Protein AF-A0A7K9U964-F1 (afdb_monomer)

Foldseek 3Di:
DLLVCLVCLLVVLLVVLLVVLQVAPQLVVLLCVLVVVVPPVVPDPPLVVVLVVLLCLCVLLPVQLQLVVLVCVPDDLQDPVVVVVVCSSVVSVVVVSSSSSSLSSLLSNVCVVVVHHSVVLDDDDPCSLPPSRLVSLVPDPVSVVSVCSSVVSVVSNVVSVVVSNLSSVLVVVCVVVVDPVCVVPSVVSSVVSVVVVVVVCVCLPDPCNVVVVQLCVLQQCQQQSLLSQLVVLCCVPPVVHLVVVQVSVCVRHVHGDDPVVSCCSNPVVNVSSVSSNVVCVVPDDQDADDPRGDDPVSVVVSNVSSVVNVVCVVVVVVVCVVPDPDPDPVD

Secondary structure (DSSP, 8-state):
-HHHHHHHHHHHHHHHHHHHHHTSTTHHHHHHHHTTTTSGGGGS-HHHHHHHHHHHHHHHHTTTSSHHHHHHHTS-TT--HHHHHHHHHHHHHHHHHHHHHHHHHHHHHHHHHHT--GGGT---THHIIIIIHHHHHHTSTTHHHHHHHHHHHHHHHHHHHHHHHHHHHHHHHHHHH--HHHHHTHHHHHHHHHHHHHHHHGGGGSTTHHHHHHHHHHHTTHHHHHHHHHHHHHIIIIITTHHHHHHHHHHHHSSPPPHHHHHIIIIIHHHHHHHHHHHHHHT----EETTEEPPHHHHHHHHHHHHHHHTHHHHHHHHHHTTS--SSTT-

Structure (mmCIF, N/CA/C/O backbone):
data_AF-A0A7K9U964-F1
#
_entry.id   AF-A0A7K9U964-F1
#
loop_
_atom_site.group_PDB
_atom_site.id
_atom_site.type_symbol
_atom_site.label_atom_id
_atom_site.label_alt_id
_atom_site.label_comp_id
_atom_site.label_asym_id
_atom_site.label_entity_id
_atom_site.label_seq_id
_atom_site.pdbx_PDB_ins_code
_atom_site.Cartn_x
_atom_site.Cartn_y
_atom_site.Cartn_z
_atom_site.occupancy
_atom_site.B_iso_or_equiv
_atom_site.auth_seq_id
_atom_site.auth_comp_id
_atom_site.auth_asym_id
_atom_site.auth_atom_id
_atom_site.pdbx_PDB_model_num
ATOM 1 N N . GLN A 1 1 ? 4.326 -19.725 6.869 1.00 57.16 1 GLN A N 1
ATOM 2 C CA . GLN A 1 1 ? 5.067 -20.395 5.773 1.00 57.16 1 GLN A CA 1
ATOM 3 C C . GLN A 1 1 ? 4.862 -19.677 4.442 1.00 57.16 1 GLN A C 1
ATOM 5 O O . GLN A 1 1 ? 5.854 -19.258 3.868 1.00 57.16 1 GLN A O 1
ATOM 10 N N . VAL A 1 2 ? 3.620 -19.431 4.005 1.00 83.31 2 VAL A N 1
ATOM 11 C CA . VAL A 1 2 ? 3.326 -18.702 2.749 1.00 83.31 2 VAL A CA 1
ATOM 12 C C . VAL A 1 2 ? 3.974 -17.309 2.697 1.00 83.31 2 VAL A C 1
ATOM 14 O O . VAL A 1 2 ? 4.667 -17.005 1.732 1.00 83.31 2 VAL A O 1
ATOM 17 N N . VAL A 1 3 ? 3.848 -16.516 3.771 1.00 84.25 3 VAL A N 1
ATOM 18 C CA . VAL A 1 3 ? 4.397 -15.145 3.834 1.00 84.25 3 VAL A CA 1
ATOM 19 C C . VAL A 1 3 ? 5.920 -15.103 3.681 1.00 84.25 3 VAL A C 1
ATOM 21 O O . VAL A 1 3 ? 6.440 -14.178 3.072 1.00 84.25 3 VAL A O 1
ATOM 24 N N . TYR A 1 4 ? 6.649 -16.117 4.164 1.00 87.44 4 TYR A N 1
ATOM 25 C CA . TYR A 1 4 ? 8.103 -16.161 3.978 1.00 87.44 4 TYR A CA 1
ATOM 26 C C . TYR A 1 4 ? 8.461 -16.219 2.498 1.00 87.44 4 TYR A C 1
ATOM 28 O O . TYR A 1 4 ? 9.345 -15.491 2.066 1.00 87.44 4 TYR A O 1
ATOM 36 N N . PHE A 1 5 ? 7.752 -17.025 1.708 1.00 89.69 5 PHE A N 1
ATOM 37 C CA . PHE A 1 5 ? 7.992 -17.097 0.272 1.00 89.69 5 PHE A CA 1
ATOM 38 C C . PHE A 1 5 ? 7.529 -15.822 -0.438 1.00 89.69 5 PHE A C 1
ATOM 40 O O . PHE A 1 5 ? 8.314 -15.205 -1.151 1.00 89.69 5 PHE A O 1
ATOM 47 N N . THR A 1 6 ? 6.290 -15.383 -0.199 1.00 88.81 6 THR A N 1
ATOM 48 C CA . THR A 1 6 ? 5.714 -14.224 -0.903 1.00 88.81 6 THR A CA 1
ATOM 49 C C . THR A 1 6 ? 6.424 -12.915 -0.569 1.00 88.81 6 THR A C 1
ATOM 51 O O . THR A 1 6 ? 6.473 -12.037 -1.420 1.00 88.81 6 THR A O 1
ATOM 54 N N . ALA A 1 7 ? 7.000 -12.781 0.630 1.00 88.56 7 ALA A N 1
ATOM 55 C CA . ALA A 1 7 ? 7.767 -11.601 1.018 1.00 88.56 7 ALA A CA 1
ATOM 56 C C . ALA A 1 7 ? 9.234 -11.661 0.567 1.00 88.56 7 ALA A C 1
ATOM 58 O O . ALA A 1 7 ? 9.782 -10.633 0.190 1.00 88.56 7 ALA A O 1
ATOM 59 N N . THR A 1 8 ? 9.893 -12.829 0.589 1.00 92.38 8 THR A N 1
ATOM 60 C CA . THR A 1 8 ? 11.341 -12.910 0.286 1.00 92.38 8 THR A CA 1
ATOM 61 C C . THR A 1 8 ? 11.652 -13.140 -1.188 1.00 92.38 8 THR A C 1
ATOM 63 O O . THR A 1 8 ? 12.635 -12.603 -1.696 1.00 92.38 8 THR A O 1
ATOM 66 N N . PHE A 1 9 ? 10.820 -13.896 -1.906 1.00 93.69 9 PHE A N 1
ATOM 67 C CA . PHE A 1 9 ? 11.062 -14.219 -3.310 1.00 93.69 9 PHE A CA 1
ATOM 68 C C . PHE A 1 9 ? 11.112 -12.982 -4.226 1.00 93.69 9 PHE A C 1
ATOM 70 O O . PHE A 1 9 ? 11.989 -12.939 -5.092 1.00 93.69 9 PHE A O 1
ATOM 77 N N . PRO A 1 10 ? 10.283 -11.934 -4.031 1.00 94.56 10 PRO A N 1
ATOM 78 C CA . PRO A 1 10 ? 10.446 -10.688 -4.773 1.00 94.56 10 PRO A CA 1
ATOM 79 C C . PRO A 1 10 ? 11.849 -10.083 -4.671 1.00 94.56 10 PRO A C 1
ATOM 81 O O . PRO A 1 10 ? 12.360 -9.601 -5.674 1.00 94.56 10 PRO A O 1
ATOM 84 N N . TYR A 1 11 ? 12.527 -10.175 -3.521 1.00 94.81 11 TYR A N 1
ATOM 85 C CA . TYR A 1 11 ? 13.906 -9.686 -3.388 1.00 94.81 11 TYR A CA 1
ATOM 86 C C . TYR A 1 11 ? 14.900 -10.508 -4.206 1.00 94.81 11 TYR A C 1
ATOM 88 O O . TYR A 1 11 ? 15.831 -9.944 -4.780 1.00 94.81 11 TYR A O 1
ATOM 96 N N . VAL A 1 12 ? 14.697 -11.824 -4.307 1.00 96.00 12 VAL A N 1
ATOM 97 C CA . VAL A 1 12 ? 15.504 -12.686 -5.185 1.00 96.00 12 VAL A CA 1
ATOM 98 C C . VAL A 1 12 ? 15.354 -12.238 -6.638 1.00 96.00 12 VAL A C 1
ATOM 100 O O . VAL A 1 12 ? 16.355 -12.016 -7.318 1.00 96.00 12 VAL A O 1
ATOM 103 N N . VAL A 1 13 ? 14.117 -12.035 -7.100 1.00 95.62 13 VAL A N 1
ATOM 104 C CA . VAL A 1 13 ? 13.851 -11.580 -8.472 1.00 95.62 13 VAL A CA 1
ATOM 105 C C . VAL A 1 13 ? 14.399 -10.178 -8.715 1.00 95.62 13 VAL A C 1
ATOM 107 O O . VAL A 1 13 ? 15.090 -9.978 -9.712 1.00 95.62 13 VAL A O 1
ATOM 110 N N . LEU A 1 14 ? 14.163 -9.230 -7.803 1.00 95.19 14 LEU A N 1
ATOM 111 C CA . LEU A 1 14 ? 14.728 -7.882 -7.884 1.00 95.19 14 LEU A CA 1
ATOM 112 C C . LEU A 1 14 ? 16.251 -7.929 -7.988 1.00 95.19 14 LEU A C 1
ATOM 114 O O . LEU A 1 14 ? 16.817 -7.182 -8.773 1.00 95.19 14 LEU A O 1
ATOM 118 N N . THR A 1 15 ? 16.911 -8.841 -7.272 1.00 96.38 15 THR A N 1
ATOM 119 C CA . THR A 1 15 ? 18.371 -8.993 -7.326 1.00 96.38 15 THR A CA 1
ATOM 120 C C . THR A 1 15 ? 18.846 -9.547 -8.663 1.00 96.38 15 THR A C 1
ATOM 122 O O . THR A 1 15 ? 19.795 -9.022 -9.243 1.00 96.38 15 THR A O 1
ATOM 125 N N . ILE A 1 16 ? 18.166 -10.562 -9.199 1.00 96.12 16 ILE A N 1
ATOM 126 C CA . ILE A 1 16 ? 18.456 -11.113 -10.530 1.00 96.12 16 ILE A CA 1
ATOM 127 C C . ILE A 1 16 ? 18.268 -10.038 -11.614 1.00 96.12 16 ILE A C 1
ATOM 129 O O . ILE A 1 16 ? 19.142 -9.857 -12.465 1.00 96.12 16 ILE A O 1
ATOM 133 N N . LEU A 1 17 ? 17.159 -9.293 -11.559 1.00 94.56 17 LEU A N 1
ATOM 134 C CA . LEU A 1 17 ? 16.863 -8.201 -12.488 1.00 94.56 17 LEU A CA 1
ATOM 135 C C . LEU A 1 17 ? 17.813 -7.017 -12.307 1.00 94.56 17 LEU A C 1
ATOM 137 O O . LEU A 1 17 ? 18.179 -6.403 -13.300 1.00 94.56 17 LEU A O 1
ATOM 141 N N . PHE A 1 18 ? 18.263 -6.725 -11.084 1.00 94.81 18 PHE A N 1
ATOM 142 C CA . PHE A 1 18 ? 19.263 -5.693 -10.819 1.00 94.81 18 PHE A CA 1
ATOM 143 C C . PHE A 1 18 ? 20.589 -6.028 -11.492 1.00 94.81 18 PHE A C 1
ATOM 145 O O . PHE A 1 18 ? 21.099 -5.230 -12.273 1.00 94.81 18 PHE A O 1
ATOM 152 N N . VAL A 1 19 ? 21.125 -7.225 -11.218 1.00 95.81 19 VAL A N 1
ATOM 153 C CA . VAL A 1 19 ? 22.391 -7.692 -11.797 1.00 95.81 19 VAL A CA 1
ATOM 154 C C . VAL A 1 19 ? 22.295 -7.698 -13.315 1.00 95.81 19 VAL A C 1
ATOM 156 O O . VAL A 1 19 ? 23.211 -7.232 -13.986 1.00 95.81 19 VAL A O 1
ATOM 159 N N . ARG A 1 20 ? 21.169 -8.156 -13.877 1.00 94.25 20 ARG A N 1
ATOM 160 C CA . ARG A 1 20 ? 20.964 -8.074 -15.321 1.00 94.25 20 ARG A CA 1
ATOM 161 C C . ARG A 1 20 ? 20.916 -6.625 -15.798 1.00 94.25 20 ARG A C 1
ATOM 163 O O . ARG A 1 20 ? 21.637 -6.292 -16.732 1.00 94.25 20 ARG A O 1
ATOM 170 N N . GLY A 1 21 ? 20.112 -5.784 -15.160 1.00 92.62 21 GLY A N 1
ATOM 171 C CA . GLY A 1 21 ? 19.881 -4.392 -15.527 1.00 92.62 21 GLY A CA 1
ATOM 172 C C . GLY A 1 21 ? 21.168 -3.581 -15.602 1.00 92.62 21 GLY A C 1
ATOM 173 O O . GLY A 1 21 ? 21.435 -2.966 -16.625 1.00 92.62 21 GLY A O 1
ATOM 174 N N . ILE A 1 22 ? 22.028 -3.656 -14.583 1.00 94.00 22 ILE A N 1
ATOM 175 C CA . ILE A 1 22 ? 23.292 -2.899 -14.556 1.00 94.00 22 ILE A CA 1
ATOM 176 C C . ILE A 1 22 ? 24.332 -3.380 -15.580 1.00 94.00 22 ILE A C 1
ATOM 178 O O . ILE A 1 22 ? 25.262 -2.639 -15.882 1.00 94.00 22 ILE A O 1
ATOM 182 N N . THR A 1 23 ? 24.195 -4.599 -16.118 1.00 93.00 23 THR A N 1
ATOM 183 C CA . THR A 1 23 ? 25.077 -5.110 -17.189 1.00 93.00 23 THR A CA 1
ATOM 184 C C . THR A 1 23 ? 24.679 -4.628 -18.584 1.00 93.00 23 THR A C 1
ATOM 186 O O . THR A 1 23 ? 25.392 -4.906 -19.546 1.00 93.00 23 THR A O 1
ATOM 189 N N . LEU A 1 24 ? 23.539 -3.944 -18.716 1.00 93.00 24 LEU A N 1
ATOM 190 C CA . LEU A 1 24 ? 23.030 -3.453 -19.993 1.00 93.00 24 LEU A CA 1
ATOM 191 C C . LEU A 1 24 ? 23.568 -2.055 -20.315 1.00 93.00 24 LEU A C 1
ATOM 193 O O . LEU A 1 24 ? 23.719 -1.198 -19.441 1.00 93.00 24 LEU A O 1
ATOM 197 N N . GLU A 1 25 ? 23.809 -1.801 -21.598 1.00 92.12 25 GLU A N 1
ATOM 198 C CA . GLU A 1 25 ? 24.219 -0.481 -22.078 1.00 92.12 25 GLU A CA 1
ATOM 199 C C . GLU A 1 25 ? 23.097 0.547 -21.871 1.00 92.12 25 GLU A C 1
ATOM 201 O O . GLU A 1 25 ? 21.952 0.308 -22.242 1.00 92.12 25 GLU A O 1
ATOM 206 N N . GLY A 1 26 ? 23.417 1.702 -21.281 1.00 87.88 26 GLY A N 1
ATOM 207 C CA . GLY A 1 26 ? 22.434 2.746 -20.955 1.00 87.88 26 GLY A CA 1
ATOM 208 C C . GLY A 1 26 ? 21.817 2.647 -19.553 1.00 87.88 26 GLY A C 1
ATOM 209 O O . GLY A 1 26 ? 21.112 3.565 -19.131 1.00 87.88 26 GLY A O 1
ATOM 210 N N . ALA A 1 27 ? 22.131 1.602 -18.779 1.00 89.50 27 ALA A N 1
ATOM 211 C CA . ALA A 1 27 ? 21.605 1.426 -17.423 1.00 89.50 27 ALA A CA 1
ATOM 212 C C . ALA A 1 27 ? 21.976 2.574 -16.466 1.00 89.50 27 ALA A C 1
ATOM 214 O O . ALA A 1 27 ? 21.135 3.043 -15.697 1.00 89.50 27 ALA A O 1
ATOM 215 N N . LEU A 1 28 ? 23.217 3.073 -16.544 1.00 87.62 28 LEU A N 1
ATOM 216 C CA . LEU A 1 28 ? 23.671 4.211 -15.736 1.00 87.62 28 LEU A CA 1
ATOM 217 C C . LEU A 1 28 ? 22.881 5.487 -16.044 1.00 87.62 28 LEU A C 1
ATOM 219 O O . LEU A 1 28 ? 22.522 6.207 -15.116 1.00 87.62 28 LEU A O 1
ATOM 223 N N . THR A 1 29 ? 22.556 5.741 -17.314 1.00 84.81 29 THR A N 1
ATOM 224 C CA . THR A 1 29 ? 21.741 6.893 -17.729 1.00 84.81 29 THR A CA 1
ATOM 225 C C . THR A 1 29 ? 20.345 6.829 -17.111 1.00 84.81 29 THR A C 1
ATOM 227 O O . THR A 1 29 ? 19.854 7.829 -16.590 1.00 84.81 29 THR A O 1
ATOM 230 N N . GLY A 1 30 ? 19.737 5.638 -17.090 1.00 85.06 30 GLY A N 1
ATOM 231 C CA . GLY A 1 30 ? 18.464 5.394 -16.412 1.00 85.06 30 GLY A CA 1
ATOM 232 C C . GLY A 1 30 ? 18.519 5.675 -14.911 1.00 85.06 30 GLY A C 1
ATOM 233 O O . GLY A 1 30 ? 17.694 6.426 -14.393 1.00 85.06 30 GLY A O 1
ATOM 234 N N . ILE A 1 31 ? 19.528 5.137 -14.217 1.00 86.56 31 ILE A N 1
ATOM 235 C CA . ILE A 1 31 ? 19.711 5.343 -12.770 1.00 86.56 31 ILE A CA 1
ATOM 236 C C . ILE A 1 31 ? 19.968 6.822 -12.445 1.00 86.56 31 ILE A C 1
ATOM 238 O O . ILE A 1 31 ? 19.369 7.362 -11.517 1.00 86.56 31 ILE A O 1
ATOM 242 N N . MET A 1 32 ? 20.819 7.506 -13.215 1.00 83.44 32 MET A N 1
ATOM 243 C CA . MET A 1 32 ? 21.078 8.939 -13.029 1.00 83.44 32 MET A CA 1
ATOM 244 C C . MET A 1 32 ? 19.817 9.782 -13.260 1.00 83.44 32 MET A C 1
ATOM 246 O O . MET A 1 32 ? 19.583 10.744 -12.525 1.00 83.44 32 MET A O 1
ATOM 250 N N . GLY A 1 33 ? 18.987 9.394 -14.235 1.00 75.25 33 GLY A N 1
ATOM 251 C CA . GLY A 1 33 ? 17.668 9.980 -14.463 1.00 75.25 33 GLY A CA 1
ATOM 252 C C . GLY A 1 33 ? 16.736 9.808 -13.260 1.00 75.25 33 GLY A C 1
ATOM 253 O O . GLY A 1 33 ? 16.136 10.783 -12.816 1.00 75.25 33 GLY A O 1
ATOM 254 N N . ALA A 1 34 ? 16.686 8.606 -12.677 1.00 74.75 34 ALA A N 1
ATOM 255 C CA . ALA A 1 34 ? 15.861 8.286 -11.508 1.00 74.75 34 ALA A CA 1
ATOM 256 C C . ALA A 1 34 ? 16.218 9.111 -10.262 1.00 74.75 34 ALA A C 1
ATOM 258 O O . ALA A 1 34 ? 15.341 9.558 -9.530 1.00 74.75 34 ALA A O 1
ATOM 259 N N . VAL A 1 35 ? 17.516 9.324 -10.024 1.00 74.25 35 VAL A N 1
ATOM 260 C CA . VAL A 1 35 ? 18.026 10.092 -8.871 1.00 74.25 35 VAL A CA 1
ATOM 261 C C . VAL A 1 35 ? 17.836 11.605 -9.065 1.00 74.25 35 VAL A C 1
ATOM 263 O O . VAL A 1 35 ? 18.008 12.382 -8.130 1.00 74.25 35 VAL A O 1
ATOM 266 N N . GLY A 1 36 ? 17.446 12.054 -10.263 1.00 64.94 36 GLY A N 1
ATOM 267 C CA . GLY A 1 36 ? 17.169 13.465 -10.525 1.00 64.94 36 GLY A CA 1
ATOM 268 C C . GLY A 1 36 ? 18.423 14.323 -10.709 1.00 64.94 36 GLY A C 1
ATOM 269 O O . GLY A 1 36 ? 18.337 15.551 -10.659 1.00 64.94 36 GLY A O 1
ATOM 270 N N . LEU A 1 37 ? 19.579 13.714 -11.002 1.00 60.31 37 LEU A N 1
ATOM 271 C CA . LEU A 1 37 ? 20.833 14.432 -11.289 1.00 60.31 37 LEU A CA 1
ATOM 272 C C . LEU A 1 37 ? 20.787 15.254 -12.602 1.00 60.31 37 LEU A C 1
ATOM 274 O O . LEU A 1 37 ? 21.755 15.925 -12.943 1.00 60.31 37 LEU A O 1
ATOM 278 N N . GLY A 1 38 ? 19.656 15.249 -13.322 1.00 54.16 38 GLY A N 1
ATOM 279 C CA . GLY A 1 38 ? 19.417 15.988 -14.570 1.00 54.16 38 GLY A CA 1
ATOM 280 C C . GLY A 1 38 ? 18.832 17.405 -14.428 1.00 54.16 38 GLY A C 1
ATOM 281 O O . GLY A 1 38 ? 18.365 17.964 -15.417 1.00 54.16 38 GLY A O 1
ATOM 282 N N . GLY A 1 39 ? 18.791 17.992 -13.225 1.00 52.09 39 GLY A N 1
ATOM 283 C CA . GLY A 1 39 ? 18.531 19.433 -13.022 1.00 52.09 39 GLY A CA 1
ATOM 284 C C . GLY A 1 39 ? 17.085 19.936 -13.195 1.00 52.09 39 GLY A C 1
ATOM 285 O O . GLY A 1 39 ? 16.812 21.095 -12.892 1.00 52.09 39 GLY A O 1
ATOM 286 N N . LYS A 1 40 ? 16.127 19.097 -13.616 1.00 51.84 40 LYS A N 1
ATOM 287 C CA . LYS A 1 40 ? 14.709 19.492 -13.798 1.00 51.84 40 LYS A CA 1
ATOM 288 C C . LYS A 1 40 ? 13.886 19.558 -12.502 1.00 51.84 40 LYS A C 1
ATOM 290 O O . LYS A 1 40 ? 12.794 20.115 -12.509 1.00 51.84 40 LYS A O 1
ATOM 295 N N . ALA A 1 41 ? 14.404 19.054 -11.381 1.00 51.06 41 ALA A N 1
ATOM 296 C CA . ALA A 1 41 ? 13.723 19.126 -10.082 1.00 51.06 41 ALA A CA 1
ATOM 297 C C . ALA A 1 41 ? 13.528 20.574 -9.574 1.00 51.06 41 ALA A C 1
ATOM 299 O O . ALA A 1 41 ? 12.682 20.820 -8.722 1.00 51.06 41 ALA A O 1
ATOM 300 N N . LEU A 1 42 ? 14.274 21.541 -10.121 1.00 50.38 42 LEU A N 1
ATOM 301 C CA . LEU A 1 42 ? 14.273 22.941 -9.681 1.00 50.38 42 LEU A CA 1
ATOM 302 C C . LEU A 1 42 ? 13.085 23.775 -10.196 1.00 50.38 42 LEU A C 1
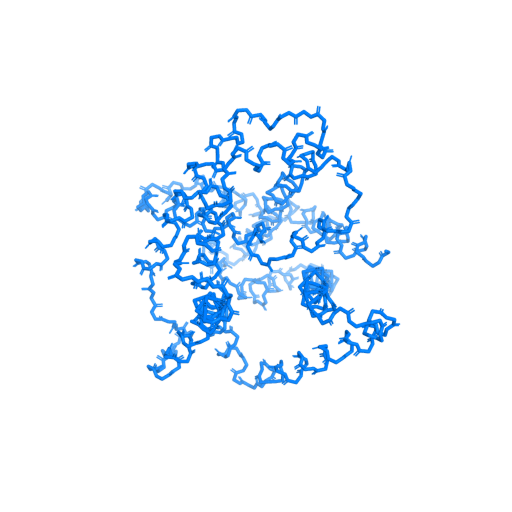ATOM 304 O O . LEU A 1 42 ? 12.892 24.887 -9.712 1.00 50.38 42 LEU A O 1
ATOM 308 N N . THR A 1 43 ? 12.295 23.285 -11.161 1.00 58.59 43 THR A N 1
ATOM 309 C CA . THR A 1 43 ? 11.158 24.043 -11.728 1.00 58.59 43 THR A CA 1
ATOM 310 C C . THR A 1 43 ? 9.794 23.643 -11.168 1.00 58.59 43 THR A C 1
ATOM 312 O O . THR A 1 43 ? 8.809 24.338 -11.415 1.00 58.59 43 THR A O 1
ATOM 315 N N . THR A 1 44 ? 9.713 22.545 -10.410 1.00 66.06 44 THR A N 1
ATOM 316 C CA . THR A 1 44 ? 8.447 22.085 -9.820 1.00 66.06 44 THR A CA 1
ATOM 317 C C . THR A 1 44 ? 8.187 22.855 -8.522 1.00 66.06 44 THR A C 1
ATOM 319 O O . THR A 1 44 ? 9.119 23.022 -7.732 1.00 66.06 44 THR A O 1
ATOM 322 N N . PRO A 1 45 ? 6.956 23.335 -8.252 1.00 77.12 45 PRO A N 1
ATOM 323 C CA . PRO A 1 45 ? 6.661 24.014 -6.997 1.00 77.12 45 PRO A CA 1
ATOM 324 C C . PRO A 1 45 ? 7.024 23.130 -5.801 1.00 77.12 45 PRO A C 1
ATOM 326 O O . PRO A 1 45 ? 6.573 21.990 -5.707 1.00 77.12 45 PRO A O 1
ATOM 329 N N . TRP A 1 46 ? 7.796 23.669 -4.855 1.00 78.38 46 TRP A N 1
ATOM 330 C CA . TRP A 1 46 ? 8.245 22.937 -3.665 1.00 78.38 46 TRP A CA 1
ATOM 331 C C . TRP A 1 46 ? 7.088 22.276 -2.906 1.00 78.38 46 TRP A C 1
ATOM 333 O O . TRP A 1 46 ? 7.209 21.137 -2.467 1.00 78.38 46 TRP A O 1
ATOM 343 N N . ALA A 1 47 ? 5.943 22.955 -2.808 1.00 78.62 47 ALA A N 1
ATOM 344 C CA . ALA A 1 47 ? 4.748 22.414 -2.164 1.00 78.62 47 ALA A CA 1
ATOM 345 C C . ALA A 1 47 ? 4.234 21.127 -2.832 1.00 78.62 47 ALA A C 1
ATOM 347 O O . ALA A 1 47 ? 3.761 20.238 -2.132 1.00 78.62 47 ALA A O 1
ATOM 348 N N . GLN A 1 48 ? 4.353 21.011 -4.159 1.00 82.00 48 GLN A N 1
ATOM 349 C CA . GLN A 1 48 ? 3.943 19.816 -4.890 1.00 82.00 48 GLN A CA 1
ATOM 350 C C . GLN A 1 48 ? 4.883 18.645 -4.604 1.00 82.00 48 GLN A C 1
ATOM 352 O O . GLN A 1 48 ? 4.421 17.586 -4.203 1.00 82.00 48 GLN A O 1
ATOM 357 N N . VAL A 1 49 ? 6.197 18.872 -4.683 1.00 85.06 49 VAL A N 1
ATOM 358 C CA . VAL A 1 49 ? 7.206 17.835 -4.404 1.00 85.06 49 VAL A CA 1
ATOM 359 C C . VAL A 1 49 ? 7.049 17.263 -2.990 1.00 85.06 49 VAL A C 1
ATOM 361 O O . VAL A 1 49 ? 7.075 16.048 -2.799 1.00 85.06 49 VAL A O 1
ATOM 364 N N . TRP A 1 50 ? 6.853 18.126 -1.989 1.00 87.44 50 TRP A N 1
ATOM 365 C CA . TRP A 1 50 ? 6.665 17.688 -0.604 1.00 87.44 50 TRP A CA 1
ATOM 366 C C . TRP A 1 50 ? 5.290 17.055 -0.352 1.00 87.44 50 TRP A C 1
ATOM 368 O O . TRP A 1 50 ? 5.200 16.119 0.442 1.00 87.44 50 TRP A O 1
ATOM 378 N N . GLY A 1 51 ? 4.234 17.522 -1.026 1.00 86.88 51 GLY A N 1
ATOM 379 C CA . GLY A 1 51 ? 2.904 16.909 -0.970 1.00 86.88 51 GLY A CA 1
ATOM 380 C C . GLY A 1 51 ? 2.882 15.496 -1.554 1.00 86.88 51 GLY A C 1
ATOM 381 O O . GLY A 1 51 ? 2.360 14.575 -0.918 1.00 86.88 51 GLY A O 1
ATOM 382 N N . ASP A 1 52 ? 3.532 15.303 -2.700 1.00 87.75 52 ASP A N 1
ATOM 383 C CA . ASP A 1 52 ? 3.684 13.999 -3.346 1.00 87.75 52 ASP A CA 1
ATOM 384 C C . ASP A 1 52 ? 4.530 13.060 -2.473 1.00 87.75 52 ASP A C 1
ATOM 386 O O . ASP A 1 52 ? 4.137 11.920 -2.228 1.00 87.75 52 ASP A O 1
ATOM 390 N N . ALA A 1 53 ? 5.641 13.547 -1.907 1.00 90.56 53 ALA A N 1
ATOM 391 C CA . ALA A 1 53 ? 6.486 12.761 -1.005 1.00 90.56 53 ALA A CA 1
ATOM 392 C C . ALA A 1 53 ? 5.744 12.316 0.270 1.00 90.56 53 ALA A C 1
ATOM 394 O O . ALA A 1 53 ? 5.850 11.158 0.683 1.00 90.56 53 ALA A O 1
ATOM 395 N N . ALA A 1 54 ? 4.976 13.219 0.887 1.00 90.81 54 ALA A N 1
ATOM 396 C CA . ALA A 1 54 ? 4.189 12.920 2.080 1.00 90.81 54 ALA A CA 1
ATOM 397 C C . ALA A 1 54 ? 3.073 11.901 1.784 1.00 90.81 54 ALA A C 1
ATOM 399 O O . ALA A 1 54 ? 2.873 10.956 2.549 1.00 90.81 54 ALA A O 1
ATOM 400 N N . SER A 1 55 ? 2.390 12.050 0.648 1.00 89.94 55 SER A N 1
ATOM 401 C CA . SER A 1 55 ? 1.363 11.103 0.198 1.00 89.94 55 SER A CA 1
ATOM 402 C C . SER A 1 55 ? 1.971 9.731 -0.105 1.00 89.94 55 SER A C 1
ATOM 404 O O . SER A 1 55 ? 1.462 8.712 0.360 1.00 89.94 55 SER A O 1
ATOM 406 N N . GLN A 1 56 ? 3.111 9.696 -0.802 1.00 91.81 56 GLN A N 1
ATOM 407 C CA . GLN A 1 56 ? 3.809 8.462 -1.152 1.00 91.81 56 GLN A CA 1
ATOM 408 C C . GLN A 1 56 ? 4.171 7.647 0.092 1.00 91.81 56 GLN A C 1
ATOM 410 O O . GLN A 1 56 ? 3.899 6.448 0.130 1.00 91.81 56 GLN A O 1
ATOM 415 N N . ILE A 1 57 ? 4.752 8.271 1.126 1.00 93.19 57 ILE A N 1
ATOM 416 C CA . ILE A 1 57 ? 5.121 7.537 2.344 1.00 93.19 57 ILE A CA 1
ATOM 417 C C . ILE A 1 57 ? 3.890 7.084 3.141 1.00 93.19 57 ILE A C 1
ATOM 419 O O . ILE A 1 57 ? 3.891 5.980 3.688 1.00 93.19 57 ILE A O 1
ATOM 423 N N . PHE A 1 58 ? 2.825 7.895 3.162 1.00 92.31 58 PHE A N 1
ATOM 424 C CA . PHE A 1 58 ? 1.570 7.568 3.841 1.00 92.31 58 PHE A CA 1
ATOM 425 C C . PHE A 1 58 ? 0.913 6.313 3.254 1.00 92.31 58 PHE A C 1
ATOM 427 O O . PHE A 1 58 ? 0.590 5.381 3.996 1.00 92.31 58 PHE A O 1
ATOM 434 N N . TYR A 1 59 ? 0.765 6.253 1.927 1.00 90.25 59 TYR A N 1
ATOM 435 C CA . TYR A 1 59 ? 0.178 5.089 1.262 1.00 90.25 59 TYR A CA 1
ATOM 436 C C . TYR A 1 59 ? 1.129 3.895 1.224 1.00 90.25 59 TYR A C 1
ATOM 438 O O . TYR A 1 59 ? 0.678 2.767 1.404 1.00 90.25 59 TYR A O 1
ATOM 446 N N . SER A 1 60 ? 2.437 4.124 1.064 1.00 93.19 60 SER A N 1
ATOM 447 C CA . SER A 1 60 ? 3.432 3.048 1.001 1.00 93.19 60 SER A CA 1
ATOM 448 C C . SER A 1 60 ? 3.517 2.237 2.296 1.00 93.19 60 SER A C 1
ATOM 450 O O . SER A 1 60 ? 3.641 1.019 2.225 1.00 93.19 60 SER A O 1
ATOM 452 N N . LEU A 1 61 ? 3.432 2.877 3.468 1.00 90.69 61 LEU A N 1
ATOM 453 C CA . LEU A 1 61 ? 3.455 2.167 4.755 1.00 90.69 61 LEU A CA 1
ATOM 454 C C . LEU A 1 61 ? 2.100 1.564 5.147 1.00 90.69 61 LEU A C 1
ATOM 456 O O . LEU A 1 61 ? 2.040 0.719 6.037 1.00 90.69 61 LEU A O 1
ATOM 460 N N . GLY A 1 62 ? 1.007 2.004 4.521 1.00 86.50 62 GLY A N 1
ATOM 461 C CA . GLY A 1 62 ? -0.328 1.489 4.811 1.00 86.50 62 GLY A CA 1
ATOM 462 C C . GLY A 1 62 ? -0.838 1.813 6.226 1.00 86.50 62 GLY A C 1
ATOM 463 O O . GLY A 1 62 ? -1.626 1.048 6.784 1.00 86.50 62 GLY A O 1
ATOM 464 N N . CYS A 1 63 ? -0.428 2.944 6.812 1.00 82.19 63 CYS A N 1
ATOM 465 C CA . CYS A 1 63 ? -0.631 3.264 8.234 1.00 82.19 63 CYS A CA 1
ATOM 466 C C . CYS A 1 63 ? -2.095 3.252 8.718 1.00 82.19 63 CYS A C 1
ATOM 468 O O . CYS A 1 63 ? -2.343 2.956 9.884 1.00 82.19 63 CYS A O 1
ATOM 470 N N . ALA A 1 64 ? -3.061 3.573 7.852 1.00 87.56 64 ALA A N 1
ATOM 471 C CA . ALA A 1 64 ? -4.472 3.750 8.222 1.00 87.56 64 ALA A CA 1
ATOM 472 C C . ALA A 1 64 ? -5.419 2.668 7.667 1.00 87.56 64 ALA A C 1
ATOM 474 O O . ALA A 1 64 ? -6.633 2.800 7.776 1.00 87.56 64 ALA A O 1
ATOM 475 N N . TRP A 1 65 ? -4.887 1.592 7.082 1.00 89.06 65 TRP A N 1
ATOM 476 C CA . TRP A 1 65 ? -5.698 0.535 6.459 1.00 89.06 65 TRP A CA 1
ATOM 477 C C . TRP A 1 65 ? -6.232 -0.510 7.451 1.00 89.06 65 TRP A C 1
ATOM 479 O O . TRP A 1 65 ? -6.936 -1.432 7.054 1.00 89.06 65 TRP A O 1
ATOM 489 N N . GLY A 1 66 ? -5.843 -0.435 8.727 1.00 90.88 66 GLY A N 1
ATOM 490 C CA . GLY A 1 66 ? -6.144 -1.459 9.737 1.00 90.88 66 GLY A CA 1
ATOM 491 C C . GLY A 1 66 ? -5.213 -2.677 9.695 1.00 90.88 66 GLY A C 1
ATOM 492 O O . GLY A 1 66 ? -5.034 -3.320 10.722 1.00 90.88 66 GLY A O 1
ATOM 493 N N . GLY A 1 67 ? -4.523 -2.922 8.572 1.00 91.75 67 GLY A N 1
ATOM 494 C CA . GLY A 1 67 ? -3.525 -3.990 8.395 1.00 91.75 67 GLY A CA 1
ATOM 495 C C . GLY A 1 67 ? -2.528 -4.114 9.545 1.00 91.75 67 GLY A C 1
ATOM 496 O O . GLY A 1 67 ? -2.418 -5.161 10.180 1.00 91.75 67 GLY A O 1
ATOM 497 N N . LEU A 1 68 ? -1.831 -3.019 9.859 1.00 93.00 68 LEU A N 1
ATOM 498 C CA . LEU A 1 68 ? -0.844 -3.001 10.943 1.00 93.00 68 LEU A CA 1
ATOM 499 C C . LEU A 1 68 ? -1.478 -3.223 12.322 1.00 93.00 68 LEU A C 1
ATOM 501 O O . LEU A 1 68 ? -0.865 -3.878 13.159 1.00 93.00 68 LEU A O 1
ATOM 505 N N . ILE A 1 69 ? -2.697 -2.723 12.547 1.00 93.69 69 ILE A N 1
ATOM 506 C CA . ILE A 1 69 ? -3.429 -2.902 13.810 1.00 93.69 69 ILE A CA 1
ATOM 507 C C . ILE A 1 69 ? -3.790 -4.380 13.989 1.00 93.69 69 ILE A C 1
ATOM 509 O O . ILE A 1 69 ? -3.508 -4.953 15.039 1.00 93.69 69 ILE A O 1
ATOM 513 N N . THR A 1 70 ? -4.340 -5.018 12.952 1.00 94.06 70 THR A N 1
ATOM 514 C CA . THR A 1 70 ? -4.667 -6.450 12.967 1.00 94.06 70 THR A CA 1
ATOM 515 C C . THR A 1 70 ? -3.422 -7.307 13.167 1.00 94.06 70 THR A C 1
ATOM 517 O O . THR A 1 70 ? -3.416 -8.205 13.997 1.00 94.06 70 THR A O 1
ATOM 520 N N . MET A 1 71 ? -2.339 -7.037 12.439 1.00 92.69 71 MET A N 1
ATOM 521 C CA . MET A 1 71 ? -1.119 -7.836 12.587 1.00 92.69 71 MET A CA 1
ATOM 522 C C . MET A 1 71 ? -0.485 -7.647 13.969 1.00 92.69 71 MET A C 1
ATOM 524 O O . MET A 1 71 ? 0.042 -8.599 14.542 1.00 92.69 71 MET A O 1
ATOM 528 N N . ALA A 1 72 ? -0.568 -6.439 14.535 1.00 94.06 72 ALA A N 1
ATOM 529 C CA . ALA A 1 72 ? -0.083 -6.162 15.879 1.00 94.06 72 ALA A CA 1
ATOM 530 C C . ALA A 1 72 ? -0.946 -6.800 16.978 1.00 94.06 72 ALA A C 1
ATOM 532 O O . ALA A 1 72 ? -0.392 -7.138 18.023 1.00 94.06 72 ALA A O 1
ATOM 533 N N . SER A 1 73 ? -2.252 -7.016 16.765 1.00 94.38 73 SER A N 1
ATOM 534 C CA . SER A 1 73 ? -3.125 -7.649 17.769 1.00 94.38 73 SER A CA 1
ATOM 535 C C . SER A 1 73 ? -2.774 -9.118 18.034 1.00 94.38 73 SER A C 1
ATOM 537 O O . SER A 1 73 ? -3.078 -9.642 19.104 1.00 94.38 73 SER A O 1
ATOM 539 N N . TYR A 1 74 ? -2.062 -9.769 17.108 1.00 92.00 74 TYR A N 1
ATOM 540 C CA . TYR A 1 74 ? -1.534 -11.126 17.282 1.00 92.00 74 TYR A CA 1
ATOM 541 C C . TYR A 1 74 ? -0.182 -11.197 17.991 1.00 92.00 74 TYR A C 1
ATOM 543 O O . TYR A 1 74 ? 0.286 -12.293 18.317 1.00 92.00 74 TYR A O 1
ATOM 551 N N . ASN A 1 75 ? 0.470 -10.060 18.231 1.00 95.12 75 ASN A N 1
ATOM 552 C CA . ASN A 1 75 ? 1.740 -10.048 18.936 1.00 95.12 75 ASN A CA 1
ATOM 553 C C . ASN A 1 75 ? 1.553 -10.343 20.426 1.00 95.12 75 ASN A C 1
ATOM 555 O O . ASN A 1 75 ? 0.517 -10.083 21.034 1.00 95.12 75 ASN A O 1
ATOM 559 N N . LYS A 1 76 ? 2.619 -10.848 21.052 1.00 95.69 76 LYS A N 1
ATOM 560 C CA . LYS A 1 76 ? 2.680 -10.925 22.515 1.00 95.69 76 LYS A CA 1
ATOM 561 C C . LYS A 1 76 ? 2.621 -9.512 23.096 1.00 95.69 76 LYS A C 1
ATOM 563 O O . LYS A 1 76 ? 3.250 -8.607 22.555 1.00 95.69 76 LYS A O 1
ATOM 568 N N . PHE A 1 77 ? 1.958 -9.360 24.241 1.00 94.00 77 PHE A N 1
ATOM 569 C CA . PHE A 1 77 ? 1.779 -8.062 24.900 1.00 94.00 77 PHE A CA 1
ATOM 570 C C . PHE A 1 77 ? 3.102 -7.307 25.143 1.00 94.00 77 PHE A C 1
ATOM 572 O O . PHE A 1 77 ? 3.192 -6.118 24.865 1.00 94.00 77 PHE A O 1
ATOM 579 N N . HIS A 1 78 ? 4.156 -8.017 25.563 1.00 94.88 78 HIS A N 1
ATOM 580 C CA . HIS A 1 78 ? 5.501 -7.459 25.775 1.00 94.88 78 HIS A CA 1
ATOM 581 C C . HIS A 1 78 ? 6.445 -7.614 24.566 1.00 94.88 78 HIS A C 1
ATOM 583 O O . HIS A 1 78 ? 7.666 -7.666 24.721 1.00 94.88 78 HIS A O 1
ATOM 589 N N . ASN A 1 79 ? 5.912 -7.756 23.347 1.00 95.88 79 ASN A N 1
ATOM 590 C CA . ASN A 1 79 ? 6.740 -7.730 22.143 1.00 95.88 79 ASN A CA 1
ATOM 591 C C . ASN A 1 79 ? 7.319 -6.324 21.920 1.00 95.88 79 ASN A C 1
ATOM 593 O O . ASN A 1 79 ? 6.638 -5.322 22.128 1.00 95.88 79 ASN A O 1
ATOM 597 N N . ASN A 1 80 ? 8.559 -6.241 21.434 1.00 94.81 80 ASN A N 1
ATOM 598 C CA . ASN A 1 80 ? 9.217 -4.963 21.172 1.00 94.81 80 ASN A CA 1
ATOM 599 C C . ASN A 1 80 ? 8.725 -4.329 19.857 1.00 94.81 80 ASN A C 1
ATOM 601 O O . ASN A 1 80 ? 9.454 -4.250 18.866 1.00 94.81 80 ASN A O 1
ATOM 605 N N . CYS A 1 81 ? 7.483 -3.839 19.868 1.00 94.56 81 CYS A N 1
ATOM 606 C CA . CYS A 1 81 ? 6.859 -3.189 18.717 1.00 94.56 81 CYS A CA 1
ATOM 607 C C . CYS A 1 81 ? 7.589 -1.903 18.287 1.00 94.56 81 CYS A C 1
ATOM 609 O O . CYS A 1 81 ? 7.543 -1.534 17.114 1.00 94.56 81 CYS A O 1
ATOM 611 N N . TYR A 1 82 ? 8.322 -1.255 19.201 1.00 93.62 82 TYR A N 1
ATOM 612 C CA . TYR A 1 82 ? 9.175 -0.108 18.893 1.00 93.62 82 TYR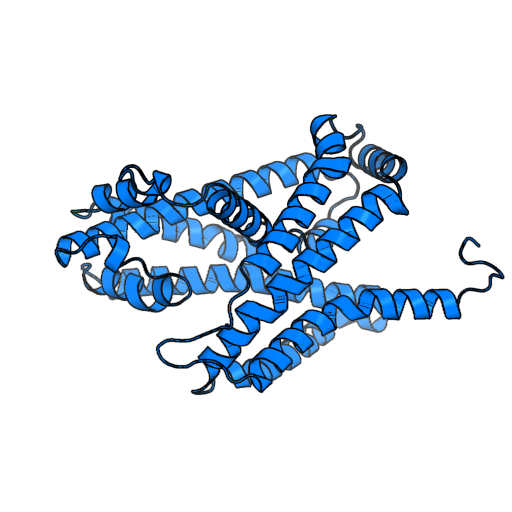 A CA 1
ATOM 613 C C . TYR A 1 82 ? 10.256 -0.475 17.869 1.00 93.62 82 TYR A C 1
ATOM 615 O O . TYR A 1 82 ? 10.348 0.151 16.812 1.00 93.62 82 TYR A O 1
ATOM 623 N N . ARG A 1 83 ? 11.034 -1.531 18.136 1.00 95.00 83 ARG A N 1
ATOM 624 C CA . ARG A 1 83 ? 12.063 -2.023 17.210 1.00 95.00 83 ARG A CA 1
ATOM 625 C C . ARG A 1 83 ? 11.451 -2.464 15.882 1.00 95.00 83 ARG A C 1
ATOM 627 O O . ARG A 1 83 ? 11.981 -2.110 14.828 1.00 95.00 83 ARG A O 1
ATOM 634 N N . ASP A 1 84 ? 10.348 -3.204 15.940 1.00 95.50 84 ASP A N 1
ATOM 635 C CA . ASP A 1 84 ? 9.687 -3.730 14.746 1.00 95.50 84 ASP A CA 1
ATOM 636 C C . ASP A 1 84 ? 9.210 -2.592 13.834 1.00 95.50 84 ASP A C 1
ATOM 638 O O . ASP A 1 84 ? 9.464 -2.623 12.632 1.00 95.50 84 ASP A O 1
ATOM 642 N N . SER A 1 85 ? 8.624 -1.531 14.404 1.00 93.81 85 SER A N 1
ATOM 643 C CA . SER A 1 85 ? 8.155 -0.365 13.641 1.00 93.81 85 SER A CA 1
ATOM 644 C C . SER A 1 85 ? 9.279 0.349 12.875 1.00 93.81 85 SER A C 1
ATOM 646 O O . SER A 1 85 ? 9.089 0.754 11.724 1.00 93.81 85 SER A O 1
ATOM 648 N N . ILE A 1 86 ? 10.476 0.445 13.467 1.00 95.06 86 ILE A N 1
ATOM 649 C CA . ILE A 1 86 ? 11.655 1.047 12.829 1.00 95.06 86 ILE A CA 1
ATOM 650 C C . ILE A 1 86 ? 12.155 0.155 11.690 1.00 95.06 86 ILE A C 1
ATOM 652 O O . ILE A 1 86 ? 12.403 0.647 10.590 1.00 95.06 86 ILE A O 1
ATOM 656 N N . ILE A 1 87 ? 12.275 -1.155 11.931 1.00 96.06 87 ILE A N 1
ATOM 657 C CA . ILE A 1 87 ? 12.741 -2.113 10.918 1.00 96.06 87 ILE A CA 1
ATOM 658 C C . ILE A 1 87 ? 11.787 -2.135 9.724 1.00 96.06 87 ILE A C 1
ATOM 660 O O . ILE A 1 87 ? 12.251 -2.067 8.586 1.00 96.06 87 ILE A O 1
ATOM 664 N N . ILE A 1 88 ? 10.475 -2.183 9.966 1.00 93.88 88 ILE A N 1
ATOM 665 C CA . ILE A 1 88 ? 9.454 -2.162 8.911 1.00 93.88 88 ILE A CA 1
ATOM 666 C C . ILE A 1 88 ? 9.584 -0.882 8.080 1.00 93.88 88 ILE A C 1
ATOM 668 O O . ILE A 1 88 ? 9.654 -0.954 6.854 1.00 93.88 88 ILE A O 1
ATOM 672 N N . SER A 1 89 ? 9.704 0.275 8.738 1.00 94.56 89 SER A N 1
ATOM 673 C CA . SER A 1 89 ? 9.806 1.569 8.054 1.00 94.56 89 SER A CA 1
ATOM 674 C C . SER A 1 89 ? 11.063 1.672 7.184 1.00 94.56 89 SER A C 1
ATOM 676 O O . SER A 1 89 ? 10.981 2.041 6.013 1.00 94.56 89 SER A O 1
ATOM 678 N N . ILE A 1 90 ? 12.227 1.294 7.725 1.00 96.12 90 ILE A N 1
ATOM 679 C CA . ILE A 1 90 ? 13.496 1.311 6.983 1.00 96.12 90 ILE A CA 1
ATOM 680 C C . ILE A 1 90 ? 13.454 0.317 5.823 1.00 96.12 90 ILE A C 1
ATOM 682 O O . ILE A 1 90 ? 13.851 0.662 4.712 1.00 96.12 90 ILE A O 1
ATOM 686 N N . THR A 1 91 ? 12.953 -0.897 6.058 1.00 95.06 91 THR A N 1
ATOM 687 C CA . THR A 1 91 ? 12.876 -1.942 5.030 1.00 95.06 91 THR A CA 1
ATOM 688 C C . THR A 1 91 ? 11.965 -1.512 3.887 1.00 95.06 91 THR A C 1
ATOM 690 O O . THR A 1 91 ? 12.344 -1.666 2.729 1.00 95.06 91 THR A O 1
ATOM 693 N N . ASN A 1 92 ? 10.811 -0.907 4.182 1.00 94.38 92 ASN A N 1
ATOM 694 C CA . ASN A 1 92 ? 9.897 -0.380 3.169 1.00 94.38 92 ASN A CA 1
ATOM 695 C C . ASN A 1 92 ? 10.574 0.675 2.273 1.00 94.38 92 ASN A C 1
ATOM 697 O O . ASN A 1 92 ? 10.566 0.559 1.044 1.00 94.38 92 ASN A O 1
ATOM 701 N N . CYS A 1 93 ? 11.230 1.668 2.884 1.00 94.94 93 CYS A N 1
ATOM 702 C CA . CYS A 1 93 ? 11.940 2.713 2.146 1.00 94.94 93 CYS A CA 1
ATOM 703 C C . CYS A 1 93 ? 13.115 2.146 1.335 1.00 94.94 93 CYS A C 1
ATOM 705 O O . CYS A 1 93 ? 13.250 2.450 0.152 1.00 94.94 93 CYS A O 1
ATOM 707 N N . ALA A 1 94 ? 13.937 1.285 1.941 1.00 95.19 94 ALA A N 1
ATOM 708 C CA . ALA A 1 94 ? 15.077 0.662 1.274 1.00 95.19 94 ALA A CA 1
ATOM 709 C C . ALA A 1 94 ? 14.637 -0.194 0.079 1.00 95.19 94 ALA A C 1
ATOM 711 O O . ALA A 1 94 ? 15.250 -0.132 -0.983 1.00 95.19 94 ALA A O 1
ATOM 712 N N . THR A 1 95 ? 13.540 -0.938 0.227 1.00 94.44 95 THR A N 1
ATOM 713 C CA . THR A 1 95 ? 12.961 -1.749 -0.852 1.00 94.44 95 THR A CA 1
ATOM 714 C C . THR A 1 95 ? 12.465 -0.874 -1.994 1.00 94.44 95 THR A C 1
ATOM 716 O O . THR A 1 95 ? 12.733 -1.186 -3.148 1.00 94.44 95 THR A O 1
ATOM 719 N N . SER A 1 96 ? 11.806 0.245 -1.685 1.00 93.44 96 SER A N 1
ATOM 720 C CA . SER A 1 96 ? 11.310 1.188 -2.694 1.00 93.44 96 SER A CA 1
ATOM 721 C C . SER A 1 96 ? 12.453 1.825 -3.492 1.00 93.44 96 SER A C 1
ATOM 723 O O . SER A 1 96 ? 12.400 1.865 -4.719 1.00 93.44 96 SER A O 1
ATOM 725 N N . VAL A 1 97 ? 13.525 2.254 -2.815 1.00 92.56 97 VAL A N 1
ATOM 726 C CA . VAL A 1 97 ? 14.734 2.786 -3.471 1.00 92.56 97 VAL A CA 1
ATOM 727 C C . VAL A 1 97 ? 15.409 1.713 -4.326 1.00 92.56 97 VAL A C 1
ATOM 729 O O . VAL A 1 97 ? 15.761 1.966 -5.478 1.00 92.56 97 VAL A O 1
ATOM 732 N N . TYR A 1 98 ? 15.556 0.501 -3.787 1.00 94.38 98 TYR A N 1
ATOM 733 C CA . TYR A 1 98 ? 16.180 -0.611 -4.495 1.00 94.38 98 TYR A CA 1
ATOM 734 C C . TYR A 1 98 ? 15.396 -1.010 -5.749 1.00 94.38 98 TYR A C 1
ATOM 736 O O . TYR A 1 98 ? 15.973 -1.106 -6.831 1.00 94.38 98 TYR A O 1
ATOM 744 N N . ALA A 1 99 ? 14.075 -1.162 -5.632 1.00 92.88 99 ALA A N 1
ATOM 745 C CA . ALA A 1 99 ? 13.193 -1.415 -6.765 1.00 92.88 99 ALA A CA 1
ATOM 746 C C . ALA A 1 99 ? 13.269 -0.280 -7.797 1.00 92.88 99 ALA A C 1
ATOM 748 O O . ALA A 1 99 ? 13.333 -0.558 -8.992 1.00 92.88 99 ALA A O 1
ATOM 749 N N . GLY A 1 100 ? 13.359 0.979 -7.353 1.00 91.56 100 GLY A N 1
ATOM 750 C CA . GLY A 1 100 ? 13.616 2.126 -8.222 1.00 91.56 100 GLY A CA 1
ATOM 751 C C . GLY A 1 100 ? 14.865 1.929 -9.086 1.00 91.56 100 GLY A C 1
ATOM 752 O O . GLY A 1 100 ? 14.785 2.019 -10.309 1.00 91.56 100 GLY A O 1
ATOM 753 N N . PHE A 1 101 ? 16.004 1.567 -8.491 1.00 92.69 101 PHE A N 1
ATOM 754 C CA . PHE A 1 101 ? 17.221 1.286 -9.262 1.00 92.69 101 PHE A CA 1
ATOM 755 C C . PHE A 1 101 ? 17.055 0.129 -10.250 1.00 92.69 101 PHE A C 1
ATOM 757 O O . PHE A 1 101 ? 17.515 0.237 -11.387 1.00 92.69 101 PHE A O 1
ATOM 764 N N . VAL A 1 102 ? 16.367 -0.947 -9.861 1.00 93.50 102 VAL A N 1
ATOM 765 C CA . VAL A 1 102 ? 16.077 -2.074 -10.763 1.00 93.50 102 VAL A CA 1
ATOM 766 C C . VAL A 1 102 ? 15.261 -1.619 -11.968 1.00 93.50 102 VAL A C 1
ATOM 768 O O . VAL A 1 102 ? 15.668 -1.858 -13.105 1.00 93.50 102 VAL A O 1
ATOM 771 N N . ILE A 1 103 ? 14.140 -0.932 -11.735 1.00 91.56 103 ILE A N 1
ATOM 772 C CA . ILE A 1 103 ? 13.237 -0.489 -12.800 1.00 91.56 103 ILE A CA 1
ATOM 773 C C . ILE A 1 103 ? 13.955 0.469 -13.753 1.00 91.56 103 ILE A C 1
ATOM 775 O O . ILE A 1 103 ? 13.990 0.235 -14.962 1.00 91.56 103 ILE A O 1
ATOM 779 N N . PHE A 1 104 ? 14.598 1.502 -13.211 1.00 90.94 104 PHE A N 1
ATOM 780 C CA . PHE A 1 104 ? 15.251 2.520 -14.026 1.00 90.94 104 PHE A CA 1
ATOM 781 C C . PHE A 1 104 ? 16.517 2.025 -14.731 1.00 90.94 104 PHE A C 1
ATOM 783 O O . PHE A 1 104 ? 16.834 2.541 -15.799 1.00 90.94 104 PHE A O 1
ATOM 790 N N . SER A 1 105 ? 17.212 1.002 -14.220 1.00 93.69 105 SER A N 1
ATOM 791 C CA . SER A 1 105 ? 18.334 0.390 -14.948 1.00 93.69 105 SER A CA 1
ATOM 792 C C . SER A 1 105 ? 17.886 -0.257 -16.268 1.00 93.69 105 SER A C 1
ATOM 794 O O . SER A 1 105 ? 18.524 -0.067 -17.302 1.00 93.69 105 SER A O 1
ATOM 796 N N . ILE A 1 106 ? 16.745 -0.954 -16.265 1.00 92.88 106 ILE A N 1
ATOM 797 C CA . ILE A 1 106 ? 16.197 -1.631 -17.450 1.00 92.88 106 ILE A CA 1
ATOM 798 C C . ILE A 1 106 ? 15.517 -0.633 -18.397 1.00 92.88 106 ILE A C 1
ATOM 800 O O . ILE A 1 106 ? 15.690 -0.727 -19.611 1.00 92.88 106 ILE A O 1
ATOM 804 N N . LEU A 1 107 ? 14.819 0.377 -17.866 1.00 91.00 107 LEU A N 1
ATOM 805 C CA . LEU A 1 107 ? 14.269 1.456 -18.696 1.00 91.00 107 LEU A CA 1
ATOM 806 C C . LEU A 1 107 ? 15.363 2.313 -19.339 1.00 91.00 107 LEU A C 1
ATOM 808 O O . LEU A 1 107 ? 15.204 2.736 -20.479 1.00 91.00 107 LEU A O 1
ATOM 812 N N . GLY A 1 108 ? 16.489 2.534 -18.653 1.00 91.31 108 GLY A N 1
ATOM 813 C CA . GLY A 1 108 ? 17.658 3.206 -19.223 1.00 91.31 108 GLY A CA 1
ATOM 814 C C . GLY A 1 108 ? 18.227 2.465 -20.431 1.00 91.31 108 GLY A C 1
ATOM 815 O O . GLY A 1 108 ? 18.547 3.088 -21.442 1.00 91.31 108 GLY A O 1
ATOM 816 N N . PHE A 1 109 ? 18.278 1.132 -20.360 1.00 92.94 109 PHE A N 1
ATOM 817 C CA . PHE A 1 109 ? 18.635 0.294 -21.503 1.00 92.94 109 PHE A CA 1
ATOM 818 C C . PHE A 1 109 ? 17.651 0.447 -22.667 1.00 92.94 109 PHE A C 1
ATOM 820 O O . PHE A 1 109 ? 18.080 0.665 -23.798 1.00 92.94 109 PHE A O 1
ATOM 827 N N . MET A 1 110 ? 16.342 0.394 -22.401 1.00 91.44 110 MET A N 1
ATOM 828 C CA . MET A 1 110 ? 15.331 0.571 -23.447 1.00 91.44 110 MET A CA 1
ATOM 829 C C . MET A 1 110 ? 15.413 1.958 -24.094 1.00 91.44 110 MET A C 1
ATOM 831 O O . MET A 1 110 ? 15.404 2.068 -25.317 1.00 91.44 110 MET A O 1
ATOM 835 N N . ALA A 1 111 ? 15.565 3.012 -23.291 1.00 90.25 111 ALA A N 1
ATOM 836 C CA . ALA A 1 111 ? 15.741 4.381 -23.765 1.00 90.25 111 ALA A CA 1
ATOM 837 C C . ALA A 1 111 ? 16.970 4.511 -24.681 1.00 90.25 111 ALA A C 1
ATOM 839 O O . ALA A 1 111 ? 16.878 5.081 -25.768 1.00 90.25 111 ALA A O 1
ATOM 840 N N . ASN A 1 112 ? 18.096 3.911 -24.283 1.00 90.81 112 ASN A N 1
ATOM 841 C CA . ASN A 1 112 ? 19.318 3.881 -25.081 1.00 90.81 112 ASN A CA 1
ATOM 842 C C . ASN A 1 112 ? 19.139 3.094 -26.390 1.00 90.81 112 ASN A C 1
ATOM 844 O O . ASN A 1 112 ? 19.569 3.553 -27.443 1.00 90.81 112 ASN A O 1
ATOM 848 N N . HIS A 1 113 ? 18.458 1.945 -26.344 1.00 89.44 113 HIS A N 1
ATOM 849 C CA . HIS A 1 113 ? 18.193 1.117 -27.522 1.00 89.44 113 HIS A CA 1
ATOM 850 C C . HIS A 1 113 ? 17.268 1.808 -28.537 1.00 89.44 113 HIS A C 1
ATOM 852 O O . HIS A 1 113 ? 17.481 1.708 -29.742 1.00 89.44 113 HIS A O 1
ATOM 858 N N . LEU A 1 114 ? 16.261 2.535 -28.050 1.00 89.00 114 LEU A N 1
ATOM 859 C CA . LEU A 1 114 ? 15.299 3.273 -28.872 1.00 89.00 114 LEU A CA 1
ATOM 860 C C . LEU A 1 114 ? 15.785 4.681 -29.263 1.00 89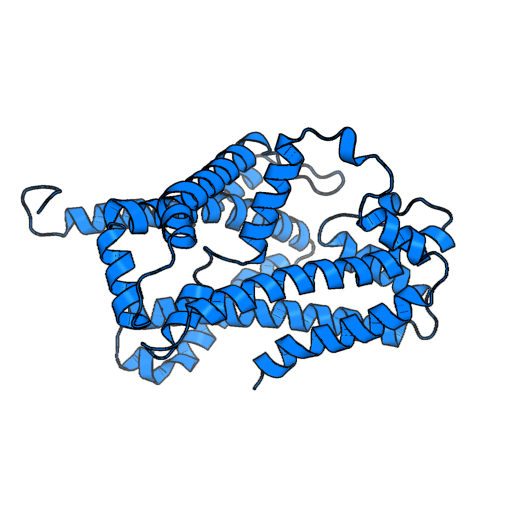.00 114 LEU A C 1
ATOM 862 O O . LEU A 1 114 ? 15.122 5.360 -30.045 1.00 89.00 114 LEU A O 1
ATOM 866 N N . GLY A 1 115 ? 16.917 5.143 -28.723 1.00 87.69 115 GLY A N 1
ATOM 867 C CA . GLY A 1 115 ? 17.433 6.493 -28.960 1.00 87.69 115 GLY A CA 1
ATOM 868 C C . GLY A 1 115 ? 16.527 7.605 -28.415 1.00 87.69 115 GLY A C 1
ATOM 869 O O . GLY A 1 115 ? 16.465 8.692 -28.991 1.00 87.69 115 GLY A O 1
ATOM 870 N N . VAL A 1 116 ? 15.798 7.342 -27.326 1.00 87.62 116 VAL A N 1
ATOM 871 C CA . VAL A 1 116 ? 14.868 8.289 -26.688 1.00 87.62 116 VAL A CA 1
ATOM 872 C C . VAL A 1 116 ? 15.299 8.624 -25.260 1.00 87.62 116 VAL A C 1
ATOM 874 O O . VAL A 1 116 ? 16.113 7.935 -24.656 1.00 87.62 116 VAL A O 1
ATOM 877 N N . ASP A 1 117 ? 14.752 9.705 -24.703 1.00 84.06 117 ASP A N 1
ATOM 878 C CA . ASP A 1 117 ? 14.973 10.064 -23.300 1.00 84.06 117 ASP A CA 1
ATOM 879 C C . ASP A 1 117 ? 14.215 9.110 -22.360 1.00 84.06 117 ASP A C 1
ATOM 881 O O . ASP A 1 117 ? 13.101 8.681 -22.670 1.00 84.06 117 ASP A O 1
ATOM 885 N N . VAL A 1 118 ? 14.785 8.824 -21.185 1.00 81.38 118 VAL A N 1
ATOM 886 C CA . VAL A 1 118 ? 14.190 7.929 -20.173 1.00 81.38 118 VAL A CA 1
ATOM 887 C C . VAL A 1 118 ? 12.792 8.397 -19.748 1.00 81.38 118 VAL A C 1
ATOM 889 O O . VAL A 1 118 ? 11.916 7.578 -19.491 1.00 81.38 118 VAL A O 1
ATOM 892 N N . SER A 1 119 ? 12.537 9.708 -19.742 1.00 79.81 119 SER A N 1
ATOM 893 C CA . SER A 1 119 ? 11.215 10.265 -19.425 1.00 79.81 119 SER A CA 1
ATOM 894 C C . SER A 1 119 ? 10.118 9.893 -20.428 1.00 79.81 119 SER A C 1
ATOM 896 O O . SER A 1 119 ? 8.948 9.951 -20.073 1.00 79.81 119 SER A O 1
ATOM 898 N N . LYS A 1 120 ? 10.467 9.494 -21.659 1.00 79.12 120 LYS A N 1
ATOM 899 C CA . LYS A 1 120 ? 9.491 9.051 -22.670 1.00 79.12 120 LYS A CA 1
ATOM 900 C C . LYS A 1 120 ? 9.100 7.582 -22.541 1.00 79.12 120 LYS A C 1
ATOM 902 O O . LYS A 1 120 ? 8.107 7.180 -23.131 1.00 79.12 120 LYS A O 1
ATOM 907 N N . VAL A 1 121 ? 9.897 6.794 -21.824 1.00 79.50 121 VAL A N 1
ATOM 908 C CA . VAL A 1 121 ? 9.651 5.361 -21.599 1.00 79.50 121 VAL A CA 1
ATOM 909 C C . VAL A 1 121 ? 9.158 5.062 -20.184 1.00 79.50 121 VAL A C 1
ATOM 911 O O . VAL A 1 121 ? 8.676 3.966 -19.912 1.00 79.50 121 VAL A O 1
ATOM 914 N N . ALA A 1 122 ? 9.287 6.024 -19.272 1.00 72.62 122 ALA A N 1
ATOM 915 C CA . ALA A 1 122 ? 8.812 5.928 -17.903 1.00 72.62 122 ALA A CA 1
ATOM 916 C C . ALA A 1 122 ? 7.401 6.528 -17.785 1.00 72.62 122 ALA A C 1
ATOM 918 O O . ALA A 1 122 ? 7.242 7.667 -17.349 1.00 72.62 122 ALA A O 1
ATOM 919 N N . ASP A 1 123 ? 6.384 5.757 -18.173 1.00 67.94 123 ASP A N 1
ATOM 920 C CA . ASP A 1 123 ? 4.990 6.091 -17.858 1.00 67.94 123 ASP A CA 1
ATOM 921 C C . ASP A 1 123 ? 4.691 5.906 -16.359 1.00 67.94 123 ASP A C 1
ATOM 923 O O . ASP A 1 123 ? 5.411 5.217 -15.633 1.00 67.94 123 ASP A O 1
ATOM 927 N N . HIS A 1 124 ? 3.605 6.512 -15.874 1.00 65.88 124 HIS A N 1
ATOM 928 C CA . HIS A 1 124 ? 3.138 6.343 -14.495 1.00 65.88 124 HIS A CA 1
ATOM 929 C C . HIS A 1 124 ? 2.040 5.272 -14.384 1.00 65.88 124 HIS A C 1
ATOM 931 O O . HIS A 1 124 ? 1.306 4.985 -15.329 1.00 65.88 124 HIS A O 1
ATOM 937 N N . GLY A 1 125 ? 1.892 4.698 -13.187 1.00 74.88 125 GLY A N 1
ATOM 938 C CA . GLY A 1 125 ? 0.803 3.770 -12.876 1.00 74.88 125 GLY A CA 1
ATOM 939 C C . GLY A 1 125 ? 0.954 2.386 -13.530 1.00 74.88 125 GLY A C 1
ATOM 940 O O . GLY A 1 125 ? 2.075 1.937 -13.782 1.00 74.88 125 GLY A O 1
ATOM 941 N N . PRO A 1 126 ? -0.160 1.675 -13.797 1.00 80.19 126 PRO A N 1
ATOM 942 C CA . PRO A 1 126 ? -0.131 0.308 -14.325 1.00 80.19 126 PRO A CA 1
ATOM 943 C C . PRO A 1 126 ? 0.597 0.168 -15.672 1.00 80.19 126 PRO A C 1
ATOM 945 O O . PRO A 1 126 ? 1.186 -0.878 -15.938 1.00 80.19 126 PRO A O 1
ATOM 948 N N . GLY A 1 127 ? 0.604 1.216 -16.505 1.00 83.56 127 GLY A N 1
ATOM 949 C CA . GLY A 1 127 ? 1.280 1.209 -17.808 1.00 83.56 127 GLY A CA 1
ATOM 950 C C . GLY A 1 127 ? 2.781 0.930 -17.704 1.00 83.56 127 GLY A C 1
ATOM 951 O O . GLY A 1 127 ? 3.326 0.180 -18.511 1.00 83.56 127 GLY A O 1
ATOM 952 N N . LEU A 1 128 ? 3.435 1.415 -16.645 1.00 85.44 128 LEU A N 1
ATOM 953 C CA . LEU A 1 128 ? 4.854 1.153 -16.406 1.00 85.44 128 LEU A CA 1
ATOM 954 C C . LEU A 1 128 ? 5.143 -0.345 -16.278 1.00 85.44 128 LEU A C 1
ATOM 956 O O . LEU A 1 128 ? 6.038 -0.875 -16.932 1.00 85.44 128 LEU A O 1
ATOM 960 N N . ALA A 1 129 ? 4.369 -1.031 -15.437 1.00 88.75 129 ALA A N 1
ATOM 961 C CA . ALA A 1 129 ? 4.584 -2.437 -15.118 1.00 88.75 129 ALA A CA 1
ATOM 962 C C . ALA A 1 129 ? 4.037 -3.385 -16.195 1.00 88.75 129 ALA A C 1
ATOM 964 O O . ALA A 1 129 ? 4.572 -4.476 -16.358 1.00 88.75 129 ALA A O 1
ATOM 965 N N . PHE A 1 130 ? 2.986 -2.999 -16.923 1.00 90.69 130 PHE A N 1
ATOM 966 C CA . PHE A 1 130 ? 2.294 -3.890 -17.863 1.00 90.69 130 PHE A CA 1
ATOM 967 C C . PHE A 1 130 ? 2.522 -3.564 -19.345 1.00 90.69 130 PHE A C 1
ATOM 969 O O . PHE A 1 130 ? 2.149 -4.378 -20.187 1.00 90.69 130 PHE A O 1
ATOM 976 N N . VAL A 1 131 ? 3.155 -2.433 -19.673 1.00 89.31 131 VAL A N 1
ATOM 977 C CA . VAL A 1 131 ? 3.481 -2.037 -21.056 1.00 89.31 131 VAL A CA 1
ATOM 978 C C . VAL A 1 131 ? 4.980 -1.788 -21.206 1.00 89.31 131 VAL A C 1
ATOM 980 O O . VAL A 1 131 ? 5.671 -2.603 -21.814 1.00 89.31 131 VAL A O 1
ATOM 983 N N . ALA A 1 132 ? 5.501 -0.730 -20.578 1.00 89.62 132 ALA A N 1
ATOM 984 C CA . ALA A 1 132 ? 6.884 -0.291 -20.782 1.00 89.62 132 ALA A CA 1
ATOM 985 C C . ALA A 1 132 ? 7.915 -1.326 -20.303 1.00 89.62 132 ALA A C 1
ATOM 987 O O . ALA A 1 132 ? 8.899 -1.611 -20.986 1.00 89.62 132 ALA A O 1
ATOM 988 N N . TYR A 1 133 ? 7.702 -1.921 -19.125 1.00 90.94 133 TYR A N 1
ATOM 989 C CA . TYR A 1 133 ? 8.656 -2.885 -18.585 1.00 90.94 133 TYR A CA 1
ATOM 990 C C . TYR A 1 133 ? 8.678 -4.206 -19.373 1.00 90.94 133 TYR A C 1
ATOM 992 O O . TYR A 1 133 ? 9.767 -4.633 -19.755 1.00 90.94 133 TYR A O 1
ATOM 1000 N N . PRO A 1 134 ? 7.535 -4.848 -19.697 1.00 92.50 134 PRO A N 1
ATOM 1001 C CA . PRO A 1 134 ? 7.525 -6.022 -20.566 1.00 92.50 134 PRO A CA 1
ATOM 1002 C C . PRO A 1 134 ? 8.137 -5.760 -21.945 1.00 92.50 134 PRO A C 1
ATOM 1004 O O . PRO A 1 134 ? 8.858 -6.625 -22.439 1.00 92.50 134 PRO A O 1
ATOM 1007 N N . GLU A 1 135 ? 7.919 -4.578 -22.531 1.00 91.69 135 GLU A N 1
ATOM 1008 C CA . GLU A 1 135 ? 8.569 -4.164 -23.780 1.00 91.69 135 GLU A CA 1
ATOM 1009 C C . GLU A 1 135 ? 10.097 -4.189 -23.640 1.00 91.69 135 GLU A C 1
ATOM 1011 O O . GLU A 1 135 ? 10.771 -4.871 -24.415 1.00 91.69 135 GLU A O 1
ATOM 1016 N N . ALA A 1 136 ? 10.644 -3.591 -22.577 1.00 92.00 136 ALA A N 1
ATOM 1017 C CA . ALA A 1 136 ? 12.078 -3.648 -22.291 1.00 92.00 136 ALA A CA 1
ATOM 1018 C C . ALA A 1 136 ? 12.595 -5.090 -22.120 1.00 92.00 136 ALA A C 1
ATOM 1020 O O . ALA A 1 136 ? 13.694 -5.417 -22.573 1.00 92.00 136 ALA A O 1
ATOM 1021 N N . LEU A 1 137 ? 11.807 -5.977 -21.499 1.00 93.50 137 LEU A N 1
ATOM 1022 C CA . LEU A 1 137 ? 12.171 -7.389 -21.327 1.00 93.50 137 LEU A CA 1
ATOM 1023 C C . LEU A 1 137 ? 12.196 -8.163 -22.654 1.00 93.50 137 LEU A C 1
ATOM 1025 O O . LEU A 1 137 ? 12.983 -9.103 -22.787 1.00 93.50 137 LEU A O 1
ATOM 1029 N N . THR A 1 138 ? 11.384 -7.773 -23.643 1.00 93.44 138 THR A N 1
ATOM 1030 C CA . THR A 1 138 ? 11.390 -8.410 -24.975 1.00 93.44 138 THR A CA 1
ATOM 1031 C C . THR A 1 138 ? 12.678 -8.153 -25.753 1.00 93.44 138 THR A C 1
ATOM 1033 O O . THR A 1 138 ? 13.091 -8.991 -26.551 1.00 93.44 138 THR A O 1
ATOM 1036 N N . LEU A 1 139 ? 13.367 -7.050 -25.452 1.00 92.19 139 LEU A N 1
ATOM 1037 C CA . LEU A 1 139 ? 14.662 -6.696 -26.038 1.00 92.19 139 LEU A CA 1
ATOM 1038 C C . LEU A 1 139 ? 15.830 -7.502 -25.439 1.00 92.19 139 LEU A C 1
ATOM 1040 O O . LEU A 1 139 ? 16.940 -7.484 -25.972 1.00 92.19 139 LEU A O 1
ATOM 1044 N N . LEU A 1 140 ? 15.613 -8.209 -24.324 1.00 92.12 140 LEU A N 1
ATOM 1045 C CA . LEU A 1 140 ? 16.640 -9.030 -23.687 1.00 92.12 140 LEU A CA 1
ATOM 1046 C C . LEU A 1 140 ? 16.728 -10.422 -24.331 1.00 92.12 140 LEU A C 1
ATOM 1048 O O . LEU A 1 140 ? 15.701 -11.011 -24.674 1.00 92.12 140 LEU A O 1
ATOM 1052 N N . PRO A 1 141 ? 17.932 -11.021 -24.412 1.00 90.75 141 PRO A N 1
ATOM 1053 C CA . PRO A 1 141 ? 18.071 -12.422 -24.783 1.00 90.75 141 PRO A CA 1
ATOM 1054 C C . PRO A 1 141 ? 17.367 -13.308 -23.749 1.00 90.75 141 PRO A C 1
ATOM 1056 O O . PRO A 1 141 ? 17.435 -13.043 -22.547 1.00 90.75 141 PRO A O 1
ATOM 1059 N N . ILE A 1 142 ? 16.737 -14.392 -24.211 1.00 94.44 142 ILE A N 1
ATOM 1060 C CA . ILE A 1 142 ? 15.930 -15.291 -23.365 1.00 94.44 142 ILE A CA 1
ATOM 1061 C C . ILE A 1 142 ? 14.758 -14.529 -22.709 1.00 94.44 142 ILE A C 1
ATOM 1063 O O . ILE A 1 142 ? 14.458 -14.705 -21.529 1.00 94.44 142 ILE A O 1
ATOM 1067 N N . SER A 1 143 ? 14.071 -13.677 -23.477 1.00 94.06 143 SER A N 1
ATOM 1068 C CA . SER A 1 143 ? 12.944 -12.844 -23.023 1.00 94.06 143 SER A CA 1
ATOM 1069 C C . SER A 1 143 ? 11.909 -13.585 -22.157 1.00 94.06 143 SER A C 1
ATOM 1071 O O . SER A 1 143 ? 11.547 -13.052 -21.106 1.00 94.06 143 SER A O 1
ATOM 1073 N N . PRO A 1 144 ? 11.487 -14.830 -22.490 1.00 95.75 144 PRO A N 1
ATOM 1074 C CA . PRO A 1 144 ? 10.506 -15.556 -21.681 1.00 95.75 144 PRO A CA 1
ATOM 1075 C C . PRO A 1 144 ? 10.920 -15.756 -20.217 1.00 95.75 144 PRO A C 1
ATOM 1077 O O . PRO A 1 144 ? 10.068 -15.698 -19.333 1.00 95.75 144 PRO A O 1
ATOM 1080 N N . LEU A 1 145 ? 12.216 -15.952 -19.936 1.00 94.88 145 LEU A N 1
ATOM 1081 C CA . LEU A 1 145 ? 12.713 -16.125 -18.568 1.00 94.88 145 LEU A CA 1
ATOM 1082 C C . LEU A 1 145 ? 12.473 -14.860 -17.737 1.00 94.88 145 LEU A C 1
ATOM 1084 O O . LEU A 1 145 ? 11.940 -14.934 -16.630 1.00 94.88 145 LEU A O 1
ATOM 1088 N N . TRP A 1 146 ? 12.843 -13.700 -18.281 1.00 95.06 146 TRP A N 1
ATOM 1089 C CA . TRP A 1 146 ? 12.720 -12.423 -17.582 1.00 95.06 146 TRP A CA 1
ATOM 1090 C C . TRP A 1 146 ? 11.259 -12.049 -17.346 1.00 95.06 146 TRP A C 1
ATOM 1092 O O . TRP A 1 146 ? 10.913 -11.622 -16.246 1.00 95.06 146 TRP A O 1
ATOM 1102 N N . SER A 1 147 ? 10.391 -12.270 -18.339 1.00 94.56 147 SER A N 1
ATOM 1103 C CA . SER A 1 147 ? 8.952 -12.023 -18.208 1.00 94.56 147 SER A CA 1
ATOM 1104 C C . SER A 1 147 ? 8.314 -12.913 -17.141 1.00 94.56 147 SER A C 1
ATOM 1106 O O . SER A 1 147 ? 7.557 -12.407 -16.315 1.00 94.56 147 SER A O 1
ATOM 1108 N N . ILE A 1 148 ? 8.643 -14.214 -17.100 1.00 95.94 148 ILE A N 1
ATOM 1109 C CA . ILE A 1 148 ? 8.129 -15.127 -16.065 1.00 95.94 148 ILE A CA 1
ATOM 1110 C C . ILE A 1 148 ? 8.567 -14.660 -14.678 1.00 95.94 148 ILE A C 1
ATOM 1112 O O . ILE A 1 148 ? 7.727 -14.545 -13.790 1.00 95.94 148 ILE A O 1
ATOM 1116 N N . LEU A 1 149 ? 9.855 -14.356 -14.490 1.00 95.19 149 LEU A N 1
ATOM 1117 C CA . LEU A 1 149 ? 10.367 -13.882 -13.202 1.00 95.19 149 LEU A CA 1
ATOM 1118 C C . LEU A 1 149 ? 9.668 -12.591 -12.761 1.00 95.19 149 LEU A C 1
ATOM 1120 O O . LEU A 1 149 ? 9.207 -12.502 -11.623 1.00 95.19 149 LEU A O 1
ATOM 1124 N N . PHE A 1 150 ? 9.543 -11.618 -13.665 1.00 94.50 150 PHE A N 1
ATOM 1125 C CA . PHE A 1 150 ? 8.938 -10.323 -13.374 1.00 94.50 150 PHE A CA 1
ATOM 1126 C C . PHE A 1 150 ? 7.443 -10.424 -13.043 1.00 94.50 150 PHE A C 1
ATOM 1128 O O . PHE A 1 150 ? 7.015 -9.938 -11.997 1.00 94.50 150 PHE A O 1
ATOM 1135 N N . PHE A 1 151 ? 6.640 -11.097 -13.871 1.00 95.69 151 PHE A N 1
ATOM 1136 C CA . PHE A 1 151 ? 5.205 -11.230 -13.603 1.00 95.69 151 PHE A CA 1
ATOM 1137 C C . PHE A 1 151 ? 4.919 -12.122 -12.396 1.00 95.69 151 PHE A C 1
ATOM 1139 O O . PHE A 1 151 ? 4.005 -11.829 -11.626 1.00 95.69 151 PHE A O 1
ATOM 1146 N N . PHE A 1 152 ? 5.716 -13.171 -12.174 1.00 95.56 152 PHE A N 1
ATOM 1147 C CA . PHE A 1 152 ? 5.580 -13.992 -10.975 1.00 95.56 152 PHE A CA 1
ATOM 1148 C C . PHE A 1 152 ? 5.917 -13.193 -9.710 1.00 95.56 152 PHE A C 1
ATOM 1150 O O . PHE A 1 152 ? 5.192 -13.279 -8.721 1.00 95.56 152 PHE A O 1
ATOM 1157 N N . MET A 1 153 ? 6.942 -12.336 -9.755 1.00 95.06 153 MET A N 1
ATOM 1158 C CA . MET A 1 153 ? 7.216 -11.370 -8.689 1.00 95.06 153 MET A CA 1
ATOM 1159 C C . MET A 1 153 ? 6.033 -10.421 -8.457 1.00 95.06 153 MET A C 1
ATOM 1161 O O . MET A 1 153 ? 5.631 -10.253 -7.307 1.00 95.06 153 MET A O 1
ATOM 1165 N N . LEU A 1 154 ? 5.453 -9.827 -9.509 1.00 93.69 154 LEU A N 1
ATOM 1166 C CA . LEU A 1 154 ? 4.292 -8.934 -9.376 1.00 93.69 154 LEU A CA 1
ATOM 1167 C C . LEU A 1 154 ? 3.094 -9.636 -8.721 1.00 93.69 154 LEU A C 1
ATOM 1169 O O . LEU A 1 154 ? 2.454 -9.062 -7.839 1.00 93.69 154 LEU A O 1
ATOM 1173 N N . ILE A 1 155 ? 2.826 -10.892 -9.092 1.00 94.69 155 ILE A N 1
ATOM 1174 C CA . ILE A 1 155 ? 1.779 -11.709 -8.465 1.00 94.69 155 ILE A CA 1
ATOM 1175 C C . ILE A 1 155 ? 2.066 -11.902 -6.973 1.00 94.69 155 ILE A C 1
ATOM 1177 O O . ILE A 1 155 ? 1.170 -11.724 -6.153 1.00 94.69 155 ILE A O 1
ATOM 1181 N N . LEU A 1 156 ? 3.303 -12.236 -6.597 1.00 94.56 156 LEU A N 1
ATOM 1182 C CA . LEU A 1 156 ? 3.669 -12.458 -5.194 1.00 94.56 156 LEU A CA 1
ATOM 1183 C C . LEU A 1 156 ? 3.593 -11.182 -4.350 1.00 94.56 156 LEU A C 1
ATOM 1185 O O . LEU A 1 156 ? 3.120 -11.247 -3.214 1.00 94.56 156 LEU A O 1
ATOM 1189 N N . LEU A 1 157 ? 3.992 -10.034 -4.907 1.00 92.50 157 LEU A N 1
ATOM 1190 C CA . LEU A 1 157 ? 3.830 -8.727 -4.264 1.00 92.50 157 LEU A CA 1
ATOM 1191 C C . LEU A 1 157 ? 2.347 -8.410 -4.026 1.00 92.50 157 LEU A C 1
ATOM 1193 O O . LEU A 1 157 ? 1.967 -8.036 -2.917 1.00 92.50 157 LEU A O 1
ATOM 1197 N N . GLY A 1 158 ? 1.497 -8.632 -5.035 1.00 92.62 158 GLY A N 1
ATOM 1198 C CA . GLY A 1 158 ? 0.049 -8.456 -4.910 1.00 92.62 158 GLY A CA 1
ATOM 1199 C C . GLY A 1 158 ? -0.571 -9.391 -3.868 1.00 92.62 158 GLY A C 1
ATOM 1200 O O . GLY A 1 158 ? -1.313 -8.942 -2.997 1.00 92.62 158 GLY A O 1
ATOM 1201 N N . LEU A 1 159 ? -0.223 -10.682 -3.905 1.00 92.81 159 LEU A N 1
ATOM 1202 C CA . LEU A 1 159 ? -0.701 -11.684 -2.946 1.00 92.81 159 LEU A CA 1
ATOM 1203 C C . LEU A 1 159 ? -0.292 -11.358 -1.507 1.00 92.81 159 LEU A C 1
ATOM 1205 O O . LEU A 1 159 ? -1.108 -11.507 -0.600 1.00 92.81 159 LEU A O 1
ATOM 1209 N N . GLY A 1 160 ? 0.941 -10.885 -1.293 1.00 90.94 160 GLY A N 1
ATOM 1210 C CA . GLY A 1 160 ? 1.423 -10.481 0.029 1.00 90.94 160 GLY A CA 1
ATOM 1211 C C . GLY A 1 160 ? 0.537 -9.410 0.668 1.00 90.94 160 GLY A C 1
ATOM 1212 O O . GLY A 1 160 ? 0.098 -9.572 1.808 1.00 90.94 160 GLY A O 1
ATOM 1213 N N . THR A 1 161 ? 0.203 -8.363 -0.089 1.00 91.94 161 THR A N 1
ATOM 1214 C CA . THR A 1 161 ? -0.709 -7.304 0.369 1.00 91.94 161 THR A CA 1
ATOM 1215 C C . THR A 1 161 ? -2.137 -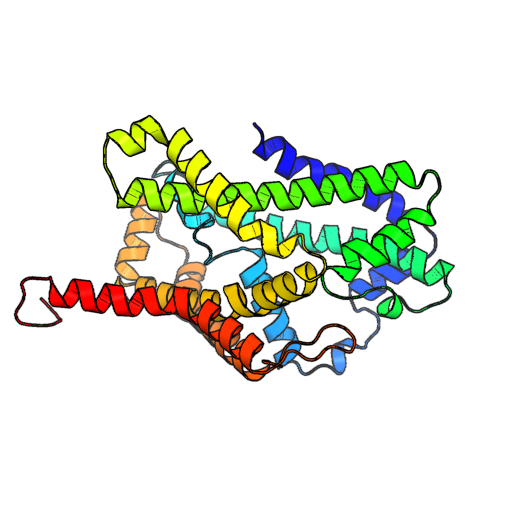7.821 0.549 1.00 91.94 161 THR A C 1
ATOM 1217 O O . THR A 1 161 ? -2.777 -7.525 1.558 1.00 91.94 161 THR A O 1
ATOM 1220 N N . GLN A 1 162 ? -2.636 -8.635 -0.387 1.00 92.75 162 GLN A N 1
ATOM 1221 C CA . GLN A 1 162 ? -3.998 -9.176 -0.326 1.00 92.75 162 GLN A CA 1
ATOM 1222 C C . GLN A 1 162 ? -4.233 -10.071 0.894 1.00 92.75 162 GLN A C 1
ATOM 1224 O O . GLN A 1 162 ? -5.296 -9.988 1.504 1.00 92.75 162 GLN A O 1
ATOM 1229 N N . PHE A 1 163 ? -3.250 -10.878 1.306 1.00 91.94 163 PHE A N 1
ATOM 1230 C CA . PHE A 1 163 ? -3.376 -11.678 2.527 1.00 91.94 163 PHE A CA 1
ATOM 1231 C C . PHE A 1 163 ? -3.545 -10.812 3.773 1.00 91.94 163 PHE A C 1
ATOM 1233 O O . PHE A 1 163 ? -4.361 -11.143 4.626 1.00 91.94 163 PHE A O 1
ATOM 1240 N N . CYS A 1 164 ? -2.820 -9.694 3.861 1.00 92.25 164 CYS A N 1
ATOM 1241 C CA . CYS A 1 164 ? -2.957 -8.763 4.976 1.00 92.25 164 CYS A CA 1
ATOM 1242 C C . CYS A 1 164 ? -4.355 -8.129 5.009 1.00 92.25 164 CYS A C 1
ATOM 1244 O O . CYS A 1 164 ? -5.018 -8.161 6.040 1.00 92.25 164 CYS A O 1
ATOM 1246 N N . LEU A 1 165 ? -4.837 -7.628 3.867 1.00 92.62 165 LEU A N 1
ATOM 1247 C CA . LEU A 1 165 ? -6.147 -6.975 3.775 1.00 92.62 165 LEU A CA 1
ATOM 1248 C C . LEU A 1 165 ? -7.311 -7.938 4.043 1.00 92.62 165 LEU A C 1
ATOM 1250 O O . LEU A 1 165 ? -8.249 -7.588 4.761 1.00 92.62 165 LEU A O 1
ATOM 1254 N N . LEU A 1 166 ? -7.246 -9.158 3.498 1.00 93.94 166 LEU A N 1
ATOM 1255 C CA . LEU A 1 166 ? -8.252 -10.187 3.757 1.00 93.94 166 LEU A CA 1
ATOM 1256 C C . LEU A 1 166 ? -8.276 -10.565 5.241 1.00 93.94 166 LEU A C 1
ATOM 1258 O O . LEU A 1 166 ? -9.354 -10.661 5.823 1.00 93.94 166 LEU A O 1
ATOM 1262 N N . GLU A 1 167 ? -7.103 -10.749 5.853 1.00 93.62 167 GLU A N 1
ATOM 1263 C CA . GLU A 1 167 ? -6.999 -11.062 7.278 1.00 93.62 167 GLU A CA 1
ATOM 1264 C C . GLU A 1 167 ? -7.569 -9.929 8.136 1.00 93.62 167 GLU A C 1
ATOM 1266 O O . 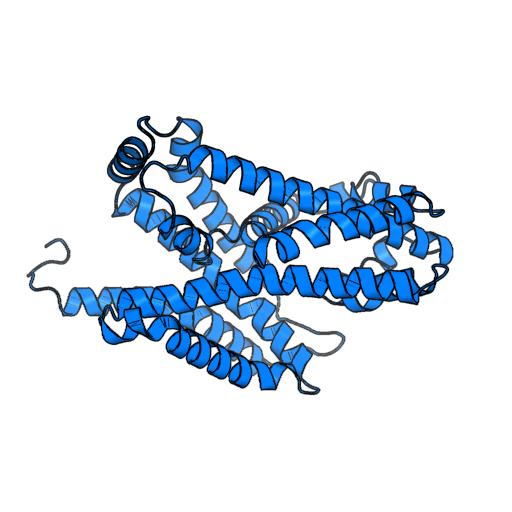GLU A 1 167 ? -8.349 -10.200 9.041 1.00 93.62 167 GLU A O 1
ATOM 1271 N N . THR A 1 168 ? -7.278 -8.664 7.820 1.00 94.75 168 THR A N 1
ATOM 1272 C CA . THR A 1 168 ? -7.867 -7.504 8.509 1.00 94.75 168 THR A CA 1
ATOM 1273 C C . THR A 1 168 ? -9.385 -7.518 8.479 1.00 94.75 168 THR A C 1
ATOM 1275 O O . THR A 1 168 ? -10.015 -7.345 9.522 1.00 94.75 168 THR A O 1
ATOM 1278 N N . LEU A 1 169 ? -9.983 -7.767 7.314 1.00 94.00 169 LEU A N 1
ATOM 1279 C CA . LEU A 1 169 ? -11.436 -7.806 7.190 1.00 94.00 169 LEU A CA 1
ATOM 1280 C C . LEU A 1 169 ? -12.044 -8.989 7.954 1.00 94.00 169 LEU A C 1
ATOM 1282 O O . LEU A 1 169 ? -13.019 -8.819 8.684 1.00 94.00 169 LEU A O 1
ATOM 1286 N N . VAL A 1 170 ? -11.469 -10.185 7.806 1.00 93.38 170 VAL A N 1
ATOM 1287 C CA . VAL A 1 170 ? -11.952 -11.389 8.498 1.00 93.38 170 VAL A CA 1
ATOM 1288 C C . VAL A 1 170 ? -11.861 -11.209 10.008 1.00 93.38 170 VAL A C 1
ATOM 1290 O O . VAL A 1 170 ? -12.813 -11.526 10.715 1.00 93.38 170 VAL A O 1
ATOM 1293 N N . THR A 1 171 ? -10.746 -10.687 10.506 1.00 92.56 171 THR A N 1
ATOM 1294 C CA . THR A 1 171 ? -10.523 -10.503 11.940 1.00 92.56 171 THR A CA 1
ATOM 1295 C C . THR A 1 171 ? -11.438 -9.441 12.520 1.00 92.56 171 THR A C 1
ATOM 1297 O O . THR A 1 171 ? -12.054 -9.701 13.544 1.00 92.56 171 THR A O 1
ATOM 1300 N N . ALA A 1 172 ? -11.648 -8.321 11.822 1.00 92.19 172 ALA A N 1
ATOM 1301 C CA . ALA A 1 172 ? -12.628 -7.321 12.244 1.00 92.19 172 ALA A CA 1
ATOM 1302 C C . ALA A 1 172 ? -14.045 -7.912 12.386 1.00 92.19 172 ALA A C 1
ATOM 1304 O O . ALA A 1 172 ? -14.738 -7.628 13.358 1.00 92.19 172 ALA A O 1
ATOM 1305 N N . ILE A 1 173 ? -14.471 -8.777 11.454 1.00 91.12 173 ILE A N 1
ATOM 1306 C CA . ILE A 1 173 ? -15.782 -9.446 11.523 1.00 91.12 173 ILE A CA 1
ATOM 1307 C C . ILE A 1 173 ? -15.841 -10.444 12.687 1.00 91.12 173 ILE A C 1
ATOM 1309 O O . ILE A 1 173 ? -16.842 -10.509 13.398 1.00 91.12 173 ILE A O 1
ATOM 1313 N N . VAL A 1 174 ? -14.796 -11.253 12.868 1.00 90.50 174 VAL A N 1
ATOM 1314 C CA . VAL A 1 174 ? -14.753 -12.274 13.927 1.00 90.50 174 VAL A CA 1
ATOM 1315 C C . VAL A 1 174 ? -14.764 -11.624 15.312 1.00 90.50 174 VAL A C 1
ATOM 1317 O O . VAL A 1 174 ? -15.525 -12.072 16.172 1.00 90.50 174 VAL A O 1
ATOM 1320 N N . ASP A 1 175 ? -13.974 -10.567 15.499 1.00 90.31 175 ASP A N 1
ATOM 1321 C CA . ASP A 1 175 ? -13.831 -9.869 16.776 1.00 90.31 175 ASP A CA 1
ATOM 1322 C C . ASP A 1 175 ? -15.114 -9.111 17.156 1.00 90.31 175 ASP A C 1
ATOM 1324 O O . ASP A 1 175 ? -15.527 -9.167 18.312 1.00 90.31 175 ASP A O 1
ATOM 1328 N N . GLU A 1 176 ? -15.799 -8.477 16.194 1.00 88.50 176 GLU A N 1
ATOM 1329 C CA . GLU A 1 176 ? -17.029 -7.714 16.467 1.00 88.50 176 GLU A CA 1
ATOM 1330 C C . GLU A 1 176 ? -18.237 -8.618 16.764 1.00 88.50 176 GLU A C 1
ATOM 1332 O O . GLU A 1 176 ? -19.054 -8.311 17.630 1.00 88.50 176 GLU A O 1
ATOM 1337 N N . VAL A 1 177 ? -18.382 -9.751 16.062 1.00 87.38 177 VAL A N 1
ATOM 1338 C CA . VAL A 1 177 ? -19.529 -10.646 16.296 1.00 87.38 177 VAL A CA 1
ATOM 1339 C C . VAL A 1 177 ? -19.334 -11.488 17.563 1.00 87.38 177 VAL A C 1
ATOM 1341 O O . VAL A 1 177 ? -20.319 -11.863 18.200 1.00 87.38 177 VAL A O 1
ATOM 1344 N N . GLY A 1 178 ? -18.087 -11.824 17.924 1.00 77.12 178 GLY A N 1
ATOM 1345 C CA . GLY A 1 178 ? -17.705 -12.420 19.216 1.00 77.12 178 GLY A CA 1
ATOM 1346 C C . GLY A 1 178 ? -18.323 -13.785 19.569 1.00 77.12 178 GLY A C 1
ATOM 1347 O O . GLY A 1 178 ? -18.066 -14.325 20.642 1.00 77.12 178 GLY A O 1
ATOM 1348 N N . ASN A 1 179 ? -19.148 -14.370 18.697 1.00 77.56 179 ASN A N 1
ATOM 1349 C CA . ASN A 1 179 ? -19.847 -15.623 18.963 1.00 77.56 179 ASN A CA 1
ATOM 1350 C C . ASN A 1 179 ? -18.876 -16.814 18.873 1.00 77.56 179 ASN A C 1
ATOM 1352 O O . ASN A 1 179 ? -18.175 -16.969 17.868 1.00 77.56 179 ASN A O 1
ATOM 1356 N N . GLU A 1 180 ? -18.889 -17.708 19.871 1.00 76.75 180 GLU A N 1
ATOM 1357 C CA . GLU A 1 180 ? -18.046 -18.915 19.900 1.00 76.75 180 GLU A CA 1
ATOM 1358 C C . GLU A 1 180 ? -18.126 -19.733 18.602 1.00 76.75 180 GLU A C 1
ATOM 1360 O O . GLU A 1 180 ? -17.135 -20.329 18.171 1.00 76.75 180 GLU A O 1
ATOM 1365 N N . TRP A 1 181 ? -19.294 -19.755 17.952 1.00 75.44 181 TRP A N 1
ATOM 1366 C CA . TRP A 1 181 ? -19.478 -20.461 16.685 1.00 75.44 181 TRP A CA 1
ATOM 1367 C C . TRP A 1 181 ? -18.613 -19.887 15.553 1.00 75.44 181 TRP A C 1
ATOM 1369 O O . TRP A 1 181 ? -17.995 -20.650 14.808 1.00 75.44 181 TRP A O 1
ATOM 1379 N N . ILE A 1 182 ? -18.534 -18.558 15.444 1.00 78.81 182 ILE A N 1
ATOM 1380 C CA . ILE A 1 182 ? -17.772 -17.846 14.406 1.00 78.81 182 ILE A CA 1
ATOM 1381 C C . ILE A 1 182 ? -16.275 -18.008 14.643 1.00 78.81 182 ILE A C 1
ATOM 1383 O O . ILE A 1 182 ? -15.537 -18.315 13.707 1.00 78.81 182 ILE A O 1
ATOM 1387 N N . ILE A 1 183 ? -15.844 -17.903 15.902 1.00 77.88 183 ILE A N 1
ATOM 1388 C CA . ILE A 1 183 ? -14.443 -18.086 16.296 1.00 77.88 183 ILE A CA 1
ATOM 1389 C C . ILE A 1 183 ? -13.972 -19.506 15.942 1.00 77.88 183 ILE A C 1
ATOM 1391 O O . ILE A 1 183 ? -12.918 -19.680 15.329 1.00 77.88 183 ILE A O 1
ATOM 1395 N N . ARG A 1 184 ? -14.783 -20.536 16.235 1.00 80.69 184 ARG A N 1
ATOM 139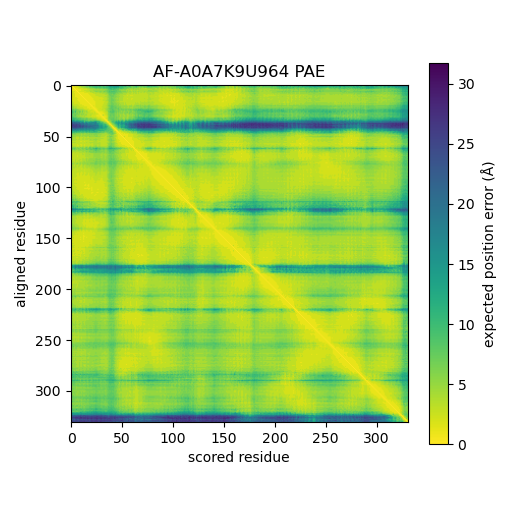6 C CA . ARG A 1 184 ? -14.458 -21.935 15.892 1.00 80.69 184 ARG A CA 1
ATOM 1397 C C . ARG A 1 184 ? -14.505 -22.225 14.390 1.00 80.69 184 ARG A C 1
ATOM 1399 O O . ARG A 1 184 ? -13.886 -23.187 13.943 1.00 80.69 184 ARG A O 1
ATOM 1406 N N . ARG A 1 185 ? -15.244 -21.433 13.605 1.00 85.62 185 ARG A N 1
ATOM 1407 C CA . ARG A 1 185 ? -15.457 -21.636 12.160 1.00 85.62 185 ARG A CA 1
ATOM 1408 C C . ARG A 1 185 ? -14.889 -20.505 11.298 1.00 85.62 185 ARG A C 1
ATOM 1410 O O . ARG A 1 185 ? -15.409 -20.257 10.209 1.00 85.62 185 ARG A O 1
ATOM 1417 N N . LYS A 1 186 ? -13.781 -19.883 11.724 1.00 87.38 186 LYS A N 1
ATOM 1418 C CA . LYS A 1 186 ? -13.093 -18.802 10.988 1.00 87.38 186 LYS A CA 1
ATOM 1419 C C . LYS A 1 186 ? -12.887 -19.121 9.501 1.00 87.38 186 LYS A C 1
ATOM 1421 O O . LYS A 1 186 ? -13.123 -18.263 8.662 1.00 87.38 186 LYS A O 1
ATOM 1426 N N . THR A 1 187 ? -12.560 -20.367 9.147 1.00 88.94 187 THR A N 1
ATOM 1427 C CA . THR A 1 187 ? -12.378 -20.794 7.745 1.00 88.94 187 THR A CA 1
ATOM 1428 C C . THR A 1 187 ? -13.613 -20.562 6.869 1.00 88.94 187 THR A C 1
ATOM 1430 O O . THR A 1 187 ? -13.473 -20.162 5.716 1.00 88.94 187 THR A O 1
ATOM 1433 N N . PHE A 1 188 ? -14.824 -20.774 7.396 1.00 90.25 188 PHE A N 1
ATOM 1434 C CA . PHE A 1 188 ? -16.060 -20.522 6.647 1.00 90.25 188 PHE A CA 1
ATOM 1435 C C . PHE A 1 188 ? -16.320 -19.024 6.466 1.00 90.25 188 PHE A C 1
ATOM 1437 O O . PHE A 1 188 ? -16.808 -18.619 5.414 1.00 90.25 188 PHE A O 1
ATOM 1444 N N . VAL A 1 189 ? -15.952 -18.204 7.456 1.00 90.88 189 VAL A N 1
ATOM 1445 C CA . VAL A 1 189 ? -16.018 -16.737 7.360 1.00 90.88 189 VAL A CA 1
ATOM 1446 C C . VAL A 1 189 ? -15.054 -16.243 6.289 1.00 90.88 189 VAL A C 1
ATOM 1448 O O . VAL A 1 189 ? -15.466 -15.505 5.399 1.00 90.88 189 VAL A O 1
ATOM 1451 N N . THR A 1 190 ? -13.801 -16.711 6.312 1.00 93.12 190 THR A N 1
ATOM 1452 C CA . THR A 1 190 ? -12.806 -16.390 5.282 1.00 93.12 190 THR A CA 1
ATOM 1453 C C . THR A 1 190 ? -13.304 -16.783 3.896 1.00 93.12 190 THR A C 1
ATOM 1455 O O . THR A 1 190 ? -13.265 -15.956 2.993 1.00 93.12 190 THR A O 1
ATOM 1458 N N . LEU A 1 191 ? -13.841 -17.999 3.730 1.00 94.38 191 LEU A N 1
ATOM 1459 C CA . LEU A 1 191 ? -14.413 -18.438 2.456 1.00 94.38 191 LEU A CA 1
ATOM 1460 C C . LEU A 1 191 ? -15.554 -17.519 2.002 1.00 94.38 191 LEU A C 1
ATOM 1462 O O . LEU A 1 191 ? -15.580 -17.118 0.843 1.00 94.38 191 LEU A O 1
ATOM 1466 N N . GLY A 1 192 ? -16.468 -17.156 2.904 1.00 94.31 192 GLY A N 1
ATOM 1467 C CA . GLY A 1 192 ? -17.567 -16.238 2.606 1.00 94.31 192 GLY A CA 1
ATOM 1468 C C . GLY A 1 192 ? -17.072 -14.870 2.136 1.00 94.31 192 GLY A C 1
ATOM 1469 O O . GLY A 1 192 ? -17.487 -14.402 1.078 1.00 94.31 192 GLY A O 1
ATOM 1470 N N . VAL A 1 193 ? -16.134 -14.265 2.871 1.00 93.94 193 VAL A N 1
ATOM 1471 C CA . VAL A 1 193 ? -15.518 -12.979 2.507 1.00 93.94 193 VAL A CA 1
ATOM 1472 C C . VAL A 1 193 ? -14.800 -13.077 1.159 1.00 93.94 193 VAL A C 1
ATOM 1474 O O . VAL A 1 193 ? -14.970 -12.201 0.315 1.00 93.94 193 VAL A O 1
ATOM 1477 N N . SER A 1 194 ? -14.053 -14.156 0.908 1.00 94.69 194 SER A N 1
ATOM 1478 C CA . SER A 1 194 ? -13.370 -14.373 -0.372 1.00 94.69 194 SER A CA 1
ATOM 1479 C C . SER A 1 194 ? -14.342 -14.566 -1.539 1.00 94.69 194 SER A C 1
ATOM 1481 O O . SER A 1 194 ? -14.095 -14.032 -2.616 1.00 94.69 194 SER A O 1
ATOM 1483 N N . VAL A 1 195 ? -15.455 -15.284 -1.348 1.00 96.00 195 VAL A N 1
ATOM 1484 C CA . VAL A 1 195 ? -16.492 -15.456 -2.382 1.00 96.00 195 VAL A CA 1
ATOM 1485 C C . VAL A 1 195 ? -17.172 -14.124 -2.691 1.00 96.00 195 VAL A C 1
ATOM 1487 O O . VAL A 1 195 ? -17.325 -13.782 -3.861 1.00 96.00 195 VAL A O 1
ATOM 1490 N N . VAL A 1 196 ? -17.527 -13.339 -1.670 1.00 96.00 196 VAL A N 1
ATOM 1491 C CA . VAL A 1 196 ? -18.082 -11.990 -1.868 1.00 96.00 196 VAL A CA 1
ATOM 1492 C C . VAL A 1 196 ? -17.074 -11.096 -2.592 1.00 96.00 196 VAL A C 1
ATOM 1494 O O . VAL A 1 196 ? -17.433 -10.455 -3.576 1.00 96.00 196 VAL A O 1
ATOM 1497 N N . GLY A 1 197 ? -15.804 -11.107 -2.174 1.00 94.44 197 GLY A N 1
ATOM 1498 C CA . GLY A 1 197 ? -14.730 -10.363 -2.834 1.00 94.44 197 GLY A CA 1
ATOM 1499 C C . GLY A 1 197 ? -14.536 -10.768 -4.298 1.00 94.44 197 GLY A C 1
ATOM 1500 O O . GLY A 1 197 ? -14.400 -9.902 -5.157 1.00 94.44 197 GLY A O 1
ATOM 1501 N N . PHE A 1 198 ? -14.602 -12.065 -4.609 1.00 94.88 198 PHE A N 1
ATOM 1502 C CA . PHE A 1 198 ? -14.549 -12.566 -5.983 1.00 94.88 198 PHE A CA 1
ATOM 1503 C C . PHE A 1 198 ? -15.718 -12.041 -6.822 1.00 94.88 198 PHE A C 1
ATOM 1505 O O . PHE A 1 198 ? -15.490 -11.509 -7.904 1.00 94.88 198 PHE A O 1
ATOM 1512 N N . LEU A 1 199 ? -16.954 -12.132 -6.315 1.00 96.12 199 LEU A N 1
ATOM 1513 C CA . LEU A 1 199 ? -18.148 -11.656 -7.022 1.00 96.12 199 LEU A CA 1
ATOM 1514 C C . LEU A 1 199 ? -18.108 -10.142 -7.271 1.00 96.12 199 LEU A C 1
ATOM 1516 O O . LEU A 1 199 ? -18.429 -9.698 -8.372 1.00 96.12 199 LEU A O 1
ATOM 1520 N N . LEU A 1 200 ? -17.662 -9.360 -6.284 1.00 93.62 200 LEU A N 1
ATOM 1521 C CA . LEU A 1 200 ? -17.446 -7.915 -6.429 1.00 93.62 200 LEU A CA 1
ATOM 1522 C C . LEU A 1 200 ? -16.273 -7.582 -7.364 1.00 93.62 200 LEU A C 1
ATOM 1524 O O . LEU A 1 200 ? -16.240 -6.494 -7.932 1.00 93.62 200 LEU A O 1
ATOM 1528 N N . GLY A 1 201 ? -15.334 -8.513 -7.548 1.00 94.12 201 GLY A N 1
ATOM 1529 C CA . GLY A 1 201 ? -14.203 -8.397 -8.467 1.00 94.12 201 GLY A CA 1
ATOM 1530 C C . GLY A 1 201 ? -14.537 -8.690 -9.934 1.00 94.12 201 GLY A C 1
ATOM 1531 O O . GLY A 1 201 ? -13.832 -8.209 -10.819 1.00 94.12 201 GLY A O 1
ATOM 1532 N N . VAL A 1 202 ? -15.615 -9.431 -10.226 1.00 94.94 202 VAL A N 1
ATOM 1533 C CA . VAL A 1 202 ? -16.004 -9.809 -11.603 1.00 94.94 202 VAL A CA 1
ATOM 1534 C C . VAL A 1 202 ? -16.177 -8.602 -12.543 1.00 94.94 202 VAL A C 1
ATOM 1536 O O . VAL A 1 202 ? -15.682 -8.665 -13.666 1.00 94.94 202 VAL A O 1
ATOM 1539 N N . PRO A 1 203 ? -16.805 -7.475 -12.151 1.00 93.75 203 PRO A N 1
ATOM 1540 C CA . PRO A 1 203 ? -16.894 -6.300 -13.021 1.00 93.75 203 PRO A CA 1
ATOM 1541 C C . PRO A 1 203 ? -15.530 -5.774 -13.498 1.00 93.75 203 PRO A C 1
ATOM 1543 O O . PRO A 1 203 ? -15.424 -5.294 -14.631 1.00 93.75 203 PRO A O 1
ATOM 1546 N N . LEU A 1 204 ? -14.474 -5.918 -12.684 1.00 93.94 204 LEU A N 1
ATOM 1547 C CA . LEU A 1 204 ? -13.117 -5.481 -13.027 1.00 93.94 204 LEU A CA 1
ATOM 1548 C C . LEU A 1 204 ? -12.432 -6.380 -14.070 1.00 93.94 204 LEU A C 1
ATOM 1550 O O . LEU A 1 204 ? -11.422 -5.974 -14.637 1.00 93.94 204 LEU A O 1
ATOM 1554 N N . THR A 1 205 ? -12.968 -7.570 -14.363 1.00 95.38 205 THR A N 1
ATOM 1555 C CA . THR A 1 205 ? -12.432 -8.474 -15.401 1.00 95.38 205 THR A CA 1
ATOM 1556 C C . THR A 1 205 ? -13.151 -8.344 -16.746 1.00 95.38 205 THR A C 1
ATOM 1558 O O . THR A 1 205 ? -12.804 -9.024 -17.711 1.00 95.38 205 THR A O 1
ATOM 1561 N N . THR A 1 206 ? -14.147 -7.460 -16.838 1.00 95.75 206 THR A N 1
ATOM 1562 C CA . THR A 1 206 ? -14.841 -7.152 -18.095 1.00 95.75 206 THR A CA 1
ATOM 1563 C C . THR A 1 206 ? -13.973 -6.295 -19.025 1.00 95.75 206 THR A C 1
ATOM 1565 O O . THR A 1 206 ? -12.958 -5.736 -18.613 1.00 95.75 206 THR A O 1
ATOM 1568 N N . GLN A 1 207 ? -14.391 -6.111 -20.284 1.00 93.38 207 GLN A N 1
ATOM 1569 C CA . GLN A 1 207 ? -13.708 -5.202 -21.224 1.00 93.38 207 GLN A CA 1
ATOM 1570 C C . GLN A 1 207 ? -13.653 -3.747 -20.720 1.00 93.38 207 GLN A C 1
ATOM 1572 O O . GLN A 1 207 ? -12.735 -3.010 -21.066 1.00 93.38 207 GLN A O 1
ATOM 1577 N N . ALA A 1 208 ? -14.606 -3.345 -19.872 1.00 92.00 208 ALA A N 1
ATOM 1578 C CA . ALA A 1 208 ? -14.624 -2.038 -19.217 1.00 92.00 208 ALA A CA 1
ATOM 1579 C C . ALA A 1 208 ? -13.856 -2.018 -17.878 1.00 92.00 208 ALA A C 1
ATOM 1581 O O . ALA A 1 208 ? -13.873 -1.012 -17.170 1.00 92.00 208 ALA A O 1
ATOM 1582 N N . GLY A 1 209 ? -13.192 -3.117 -17.512 1.00 93.50 209 GLY A N 1
ATOM 1583 C CA . GLY A 1 209 ? -12.596 -3.329 -16.196 1.00 93.50 209 GLY A CA 1
ATOM 1584 C C . GLY A 1 209 ? -11.561 -2.279 -15.802 1.00 93.50 209 GLY A C 1
ATOM 1585 O O . GLY A 1 209 ? -11.562 -1.831 -14.659 1.00 93.50 209 GLY A O 1
ATOM 1586 N N . ILE A 1 210 ? -10.747 -1.807 -16.754 1.00 90.00 210 ILE A N 1
ATOM 1587 C CA . ILE A 1 210 ? -9.755 -0.752 -16.498 1.00 90.00 210 ILE A CA 1
ATOM 1588 C C . ILE A 1 210 ? -10.405 0.566 -16.057 1.00 90.00 210 ILE A C 1
ATOM 1590 O O . ILE A 1 210 ? -9.858 1.255 -15.201 1.00 90.00 210 ILE A O 1
ATOM 1594 N N . TYR A 1 211 ? -11.598 0.892 -16.570 1.00 92.06 211 TYR A N 1
ATOM 1595 C CA . TYR A 1 211 ? -12.303 2.110 -16.175 1.00 92.06 211 TYR A CA 1
ATOM 1596 C C . TYR A 1 211 ? -12.823 2.018 -14.737 1.00 92.06 211 TYR A C 1
ATOM 1598 O O . TYR A 1 211 ? -12.698 2.959 -13.955 1.00 92.06 211 TYR A O 1
ATOM 1606 N N . TRP A 1 212 ? -13.360 0.855 -14.359 1.00 93.00 212 TRP A N 1
ATOM 1607 C CA . TRP A 1 212 ? -13.756 0.588 -12.976 1.00 93.00 212 TRP A CA 1
ATOM 1608 C C . TRP A 1 212 ? -12.555 0.591 -12.034 1.00 93.00 212 TRP A C 1
ATOM 1610 O O . TRP A 1 212 ? -12.620 1.214 -10.978 1.00 93.00 212 TRP A O 1
ATOM 1620 N N . LEU A 1 213 ? -11.451 -0.046 -12.433 1.00 91.12 213 LEU A N 1
ATOM 1621 C CA . LEU A 1 213 ? -10.217 -0.09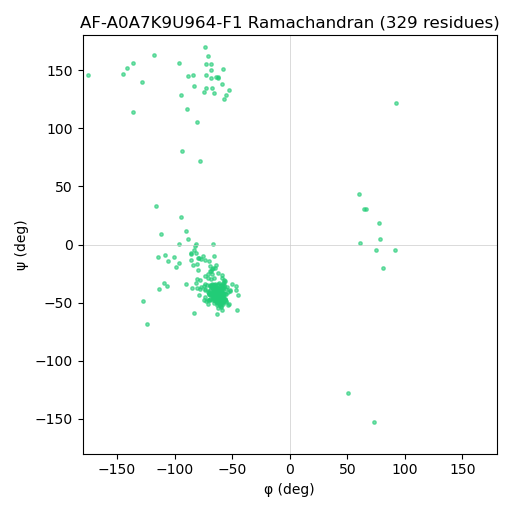0 -11.653 1.00 91.12 213 LEU A CA 1
ATOM 1622 C C . LEU A 1 213 ? -9.703 1.320 -11.370 1.00 91.12 213 LEU A C 1
ATOM 1624 O O . LEU A 1 213 ? -9.474 1.650 -10.214 1.00 91.12 213 LEU A O 1
ATOM 1628 N N . LEU A 1 214 ? -9.577 2.166 -12.394 1.00 90.25 214 LEU A N 1
ATOM 1629 C CA . LEU A 1 214 ? -9.069 3.530 -12.232 1.00 90.25 214 LEU A CA 1
ATOM 1630 C C . LEU A 1 214 ? -10.014 4.416 -11.413 1.00 90.25 214 LEU A C 1
ATOM 1632 O O . LEU A 1 214 ? -9.541 5.222 -10.611 1.00 90.25 214 LEU A O 1
ATOM 1636 N N . LEU A 1 215 ? -11.333 4.254 -11.571 1.00 91.38 215 LEU A N 1
ATOM 1637 C CA . LEU A 1 215 ? -12.317 4.943 -10.734 1.00 91.38 215 LEU A CA 1
ATOM 1638 C C . LEU A 1 215 ? -12.163 4.547 -9.257 1.00 91.38 215 LEU A C 1
ATOM 1640 O O . LEU A 1 215 ? -12.127 5.415 -8.386 1.00 91.38 215 LEU A O 1
ATOM 1644 N N . MET A 1 216 ? -12.040 3.250 -8.968 1.00 90.69 216 MET A N 1
ATOM 1645 C CA . MET A 1 216 ? -11.859 2.757 -7.601 1.00 90.69 216 MET A CA 1
ATOM 1646 C C . MET A 1 216 ? -10.509 3.178 -7.013 1.00 90.69 216 MET A C 1
ATOM 1648 O O . MET A 1 216 ? -10.475 3.663 -5.887 1.00 90.69 216 MET A O 1
ATOM 1652 N N . ASP A 1 217 ? -9.422 3.052 -7.770 1.00 88.38 217 ASP A N 1
ATOM 1653 C CA . ASP A 1 217 ? -8.063 3.401 -7.341 1.00 88.38 217 ASP A CA 1
ATOM 1654 C C . ASP A 1 217 ? -7.950 4.886 -6.960 1.00 88.38 217 ASP A C 1
ATOM 1656 O O . ASP A 1 217 ? -7.398 5.234 -5.918 1.00 88.38 217 ASP A O 1
ATOM 1660 N N . ASN A 1 218 ? -8.581 5.774 -7.737 1.00 87.50 218 ASN A N 1
ATOM 1661 C CA . ASN A 1 218 ? -8.519 7.212 -7.475 1.00 87.50 218 ASN A CA 1
ATOM 1662 C C . ASN A 1 218 ? -9.429 7.671 -6.328 1.00 87.50 218 ASN A C 1
ATOM 1664 O O . ASN A 1 218 ? -9.045 8.575 -5.584 1.00 87.50 218 ASN A O 1
ATOM 1668 N N . TYR A 1 219 ? -10.623 7.086 -6.168 1.00 88.12 219 TYR A N 1
ATOM 1669 C CA . TYR A 1 219 ? -11.612 7.596 -5.208 1.00 88.12 219 TYR A CA 1
ATOM 1670 C C . TYR A 1 219 ? -11.782 6.747 -3.945 1.00 88.12 219 TYR A C 1
ATOM 1672 O O . TYR A 1 219 ? -12.010 7.314 -2.877 1.00 88.12 219 TYR A O 1
ATOM 1680 N N . ALA A 1 220 ? -11.690 5.416 -4.021 1.00 84.50 220 ALA A N 1
ATOM 1681 C CA . ALA A 1 220 ? -12.111 4.545 -2.920 1.00 84.50 220 ALA A CA 1
ATOM 1682 C C . ALA A 1 220 ? -11.248 4.722 -1.663 1.00 84.50 220 ALA A C 1
ATOM 1684 O O . ALA A 1 220 ? -11.783 4.776 -0.555 1.00 84.50 220 ALA A O 1
ATOM 1685 N N . ALA A 1 221 ? -9.930 4.827 -1.840 1.00 79.06 221 ALA A N 1
ATOM 1686 C CA . ALA A 1 221 ? -8.959 4.850 -0.749 1.00 79.06 221 ALA A CA 1
ATOM 1687 C C . ALA A 1 221 ? -8.312 6.229 -0.540 1.00 79.06 221 ALA A C 1
ATOM 1689 O O . ALA A 1 221 ? -8.028 6.597 0.598 1.00 79.06 221 ALA A O 1
ATOM 1690 N N . SER A 1 222 ? -8.116 7.013 -1.603 1.00 80.62 222 SER A N 1
ATOM 1691 C CA . SER A 1 222 ? -7.309 8.239 -1.543 1.00 80.62 222 SER A CA 1
ATOM 1692 C C . SER A 1 222 ? -7.889 9.307 -0.608 1.00 80.62 222 SER A C 1
ATOM 1694 O O . SER A 1 222 ? -7.226 9.799 0.298 1.00 80.62 222 SER A O 1
ATOM 1696 N N . PHE A 1 223 ? -9.164 9.662 -0.763 1.00 84.12 223 PHE A N 1
ATOM 1697 C CA . PHE A 1 223 ? -9.771 10.681 0.103 1.00 84.12 223 PHE A CA 1
ATOM 1698 C C . PHE A 1 223 ? -10.164 10.116 1.467 1.00 84.12 223 PHE A C 1
ATOM 1700 O O . PHE A 1 223 ? -9.939 10.740 2.506 1.00 84.12 223 PHE A O 1
ATOM 1707 N N . SER A 1 224 ? -10.753 8.924 1.462 1.00 89.88 224 SER A N 1
ATOM 1708 C CA . SER A 1 224 ? -11.346 8.319 2.649 1.00 89.88 224 SER A CA 1
ATOM 1709 C C . SER A 1 224 ? -10.301 7.990 3.716 1.00 89.88 224 SER A C 1
ATOM 1711 O O . SER A 1 224 ? -10.479 8.362 4.876 1.00 89.88 224 SER A O 1
ATOM 1713 N N . LEU A 1 225 ? -9.179 7.367 3.341 1.00 90.75 225 LEU A N 1
ATOM 1714 C CA . LEU A 1 225 ? -8.159 6.936 4.298 1.00 90.75 225 LEU A CA 1
ATOM 1715 C C . LEU A 1 225 ? -7.453 8.102 4.971 1.00 90.75 225 LEU A C 1
ATOM 1717 O O . LEU A 1 225 ? -7.143 8.011 6.156 1.00 90.75 225 LEU A O 1
ATOM 1721 N N . VAL A 1 226 ? -7.209 9.201 4.255 1.00 91.62 226 VAL A N 1
ATOM 1722 C CA . VAL A 1 226 ? -6.574 10.383 4.851 1.00 91.62 226 VAL A CA 1
ATOM 1723 C C . VAL A 1 226 ? -7.508 11.020 5.883 1.00 91.62 226 VAL A C 1
ATOM 1725 O O . VAL A 1 226 ? -7.063 11.362 6.980 1.00 91.62 226 VAL A O 1
ATOM 1728 N N . ILE A 1 227 ? -8.813 11.108 5.588 1.00 92.12 227 ILE A N 1
ATOM 1729 C CA . ILE A 1 227 ? -9.820 11.602 6.542 1.00 92.12 227 ILE A CA 1
ATOM 1730 C C . ILE A 1 227 ? -9.893 10.686 7.769 1.00 92.12 227 ILE A C 1
ATOM 1732 O O . ILE A 1 227 ? -9.793 11.167 8.900 1.00 92.12 227 ILE A O 1
ATOM 1736 N N . ILE A 1 228 ? -10.011 9.370 7.560 1.00 93.44 228 ILE A N 1
ATOM 1737 C CA . ILE A 1 228 ? -10.048 8.372 8.641 1.00 93.44 228 ILE A CA 1
ATOM 1738 C C . ILE A 1 228 ? -8.777 8.462 9.493 1.00 93.44 228 ILE A C 1
ATOM 1740 O O . ILE A 1 228 ? -8.858 8.488 10.719 1.00 93.44 228 ILE A O 1
ATOM 1744 N N . SER A 1 229 ? -7.604 8.588 8.868 1.00 93.81 229 SER A N 1
ATOM 1745 C CA . SER A 1 229 ? -6.334 8.730 9.579 1.00 93.81 229 SER A CA 1
ATOM 1746 C C . SER A 1 229 ? -6.261 10.019 10.394 1.00 93.81 229 SER A C 1
ATOM 1748 O O . SER A 1 229 ? -5.725 10.005 11.501 1.00 93.81 229 SER A O 1
ATOM 1750 N N . CYS A 1 230 ? -6.794 11.130 9.878 1.00 93.38 230 CYS A N 1
ATOM 1751 C CA . CYS A 1 230 ? -6.851 12.392 10.610 1.00 93.38 230 CYS A CA 1
ATOM 1752 C C . CYS A 1 230 ? -7.723 12.251 11.864 1.00 93.38 230 CYS A C 1
ATOM 1754 O O . CYS A 1 230 ? -7.301 12.626 12.959 1.00 93.38 230 CYS A O 1
ATOM 1756 N N . ILE A 1 231 ? -8.911 11.655 11.716 1.00 93.75 231 ILE A N 1
ATOM 1757 C CA . ILE A 1 231 ? -9.825 11.391 12.833 1.00 93.75 231 ILE A CA 1
ATOM 1758 C C . ILE A 1 231 ? -9.164 10.457 13.851 1.00 93.75 231 ILE A C 1
ATOM 1760 O O . ILE A 1 231 ? -9.209 10.739 15.044 1.00 93.75 231 ILE A O 1
ATOM 1764 N N . MET A 1 232 ? -8.495 9.394 13.401 1.00 93.94 232 MET A N 1
ATOM 1765 C CA . MET A 1 232 ? -7.787 8.449 14.267 1.00 93.94 232 MET A CA 1
ATOM 1766 C C . MET A 1 232 ? -6.681 9.133 15.081 1.00 93.94 232 MET A C 1
ATOM 1768 O O . MET A 1 232 ? -6.590 8.932 16.291 1.00 93.94 232 MET A O 1
ATOM 1772 N N . CYS A 1 233 ? -5.869 9.991 14.457 1.00 93.75 233 CYS A N 1
ATOM 1773 C CA . CYS A 1 233 ? -4.845 10.751 15.173 1.00 93.75 233 CYS A CA 1
ATOM 1774 C C . CYS A 1 233 ? -5.451 11.678 16.233 1.00 93.75 233 CYS A C 1
ATOM 1776 O O . CYS A 1 233 ? -4.949 11.729 17.359 1.00 93.75 233 CYS A O 1
ATOM 1778 N N . VAL A 1 234 ? -6.542 12.378 15.901 1.00 93.44 234 VAL A N 1
ATOM 1779 C CA . VAL A 1 234 ? -7.252 13.241 16.856 1.00 93.44 234 VAL A CA 1
ATOM 1780 C C . VAL A 1 234 ? -7.833 12.414 18.006 1.00 93.44 234 VAL A C 1
ATOM 1782 O O . VAL A 1 234 ? -7.643 12.759 19.175 1.00 93.44 234 VAL A O 1
ATOM 1785 N N . ALA A 1 235 ? -8.472 11.289 17.689 1.00 93.88 235 ALA A N 1
ATOM 1786 C CA . ALA A 1 235 ? -9.075 10.393 18.662 1.00 93.88 235 ALA A CA 1
ATOM 1787 C C . ALA A 1 235 ? -8.043 9.849 19.660 1.00 93.88 235 ALA A C 1
ATOM 1789 O O . ALA A 1 235 ? -8.256 9.952 20.863 1.00 93.88 235 ALA A O 1
ATOM 1790 N N . ILE A 1 236 ? -6.895 9.343 19.202 1.00 94.25 236 ILE A N 1
ATOM 1791 C CA . ILE A 1 236 ? -5.894 8.745 20.103 1.00 94.25 236 ILE A CA 1
ATOM 1792 C C . ILE A 1 236 ? -5.148 9.827 20.906 1.00 94.25 236 ILE A C 1
ATOM 1794 O O . ILE A 1 236 ? -4.959 9.694 22.115 1.00 94.25 236 ILE A O 1
ATOM 1798 N N . MET A 1 237 ? -4.717 10.921 20.270 1.00 94.50 237 MET A N 1
ATOM 1799 C CA . MET A 1 237 ? -3.844 11.901 20.935 1.00 94.50 237 MET A CA 1
ATOM 1800 C C . MET A 1 237 ? -4.594 12.897 21.821 1.00 94.50 237 MET A C 1
ATOM 1802 O O . MET A 1 237 ? -4.052 13.321 22.849 1.00 94.50 237 MET A O 1
ATOM 1806 N N . TYR A 1 238 ? -5.821 13.267 21.444 1.00 94.12 238 TYR A N 1
ATOM 1807 C CA . TYR A 1 238 ? -6.569 14.343 22.097 1.00 94.12 238 TYR A CA 1
ATOM 1808 C C . TYR A 1 238 ? -7.818 13.856 22.835 1.00 94.12 238 TYR A C 1
ATOM 1810 O O . TYR A 1 238 ? -8.064 14.360 23.925 1.00 94.12 238 TYR A O 1
ATOM 1818 N N . ILE A 1 239 ? -8.567 12.880 22.299 1.00 93.94 239 ILE A N 1
ATOM 1819 C CA . ILE A 1 239 ? -9.777 12.354 22.965 1.00 93.94 239 ILE A CA 1
ATOM 1820 C C . ILE A 1 239 ? -9.406 11.297 24.013 1.00 93.94 239 ILE A C 1
ATOM 1822 O O . ILE A 1 239 ? -9.660 11.492 25.195 1.00 93.94 239 ILE A O 1
ATOM 1826 N N . TYR A 1 240 ? -8.741 10.210 23.608 1.00 95.38 240 TYR A N 1
ATOM 1827 C CA . TYR A 1 240 ? -8.206 9.203 24.535 1.00 95.38 240 TYR A CA 1
ATOM 1828 C C . TYR A 1 240 ? -7.102 9.788 25.427 1.00 95.38 240 TYR A C 1
ATOM 1830 O O . TYR A 1 240 ? -6.973 9.451 26.605 1.00 95.38 240 TYR A O 1
ATOM 1838 N N . GLY A 1 241 ? -6.336 10.722 24.863 1.00 95.38 241 GLY A N 1
ATOM 1839 C CA . GLY A 1 241 ? -5.350 11.521 25.565 1.00 95.38 241 GLY A CA 1
ATOM 1840 C C . GLY A 1 241 ? -3.954 10.903 25.530 1.00 95.38 241 GLY A C 1
ATOM 1841 O O . GLY A 1 241 ? -3.702 9.820 26.054 1.00 95.38 241 GLY A O 1
ATOM 1842 N N . HIS A 1 242 ? -3.000 11.670 24.999 1.00 94.50 242 HIS A N 1
ATOM 1843 C CA . HIS A 1 242 ? -1.581 11.304 24.899 1.00 94.50 242 HIS A CA 1
ATOM 1844 C C . HIS A 1 242 ? -0.966 10.719 26.186 1.00 94.50 242 HIS A C 1
ATOM 1846 O O . HIS A 1 242 ? -0.140 9.818 26.110 1.00 94.50 242 HIS A O 1
ATOM 1852 N N . ARG A 1 243 ? -1.369 11.191 27.376 1.00 94.81 243 ARG A N 1
ATOM 1853 C CA . ARG A 1 243 ? -0.859 10.672 28.659 1.00 94.81 243 ARG A CA 1
ATOM 1854 C C . ARG A 1 243 ? -1.259 9.220 28.911 1.00 94.81 243 ARG A C 1
ATOM 1856 O O . ARG A 1 243 ? -0.445 8.477 29.447 1.00 94.81 243 ARG A O 1
ATOM 1863 N N . ASN A 1 244 ? -2.485 8.840 28.554 1.00 95.56 244 ASN A N 1
ATOM 1864 C CA . ASN A 1 244 ? -2.961 7.465 28.694 1.00 95.56 244 ASN A CA 1
ATOM 1865 C C . ASN A 1 244 ? -2.222 6.581 27.692 1.00 95.56 244 ASN A C 1
ATOM 1867 O O . ASN A 1 244 ? -1.571 5.624 28.089 1.00 95.56 244 ASN A O 1
ATOM 1871 N N . TYR A 1 245 ? -2.154 7.024 26.434 1.00 95.19 245 TYR A N 1
ATOM 1872 C CA . TYR A 1 245 ? -1.421 6.313 25.389 1.00 95.19 245 TYR A CA 1
ATOM 1873 C C . TYR A 1 245 ? 0.061 6.078 25.737 1.00 95.19 245 TYR A C 1
ATOM 1875 O O . TYR A 1 245 ? 0.584 4.987 25.535 1.00 95.19 245 TYR A O 1
ATOM 1883 N N . PHE A 1 246 ? 0.761 7.068 26.303 1.00 95.25 246 PHE A N 1
ATOM 1884 C CA . PHE A 1 246 ? 2.168 6.895 26.690 1.00 95.25 246 PHE A CA 1
ATOM 1885 C C . PHE A 1 246 ? 2.342 5.911 27.849 1.00 95.25 246 PHE A C 1
ATOM 1887 O O . PHE A 1 246 ? 3.319 5.165 27.848 1.00 95.25 246 PHE A O 1
ATOM 1894 N N . LYS A 1 247 ? 1.395 5.878 28.796 1.00 96.50 247 LYS A N 1
ATOM 1895 C CA . LYS A 1 247 ? 1.380 4.882 29.875 1.00 96.50 247 LYS A CA 1
ATOM 1896 C C . LYS A 1 247 ? 1.122 3.476 29.346 1.00 96.50 247 LYS A C 1
ATOM 1898 O O . LYS A 1 247 ? 1.757 2.543 29.822 1.00 96.50 247 LYS A O 1
ATOM 1903 N N . ASP A 1 248 ? 0.247 3.323 28.356 1.00 96.19 248 ASP A N 1
ATOM 1904 C CA . ASP A 1 248 ? -0.020 2.022 27.734 1.00 96.19 248 ASP A CA 1
ATOM 1905 C C . ASP A 1 248 ? 1.238 1.487 27.034 1.00 96.19 248 ASP A C 1
ATOM 1907 O O . ASP A 1 248 ? 1.623 0.334 27.224 1.00 96.19 248 ASP A O 1
ATOM 1911 N N . ILE A 1 249 ? 1.952 2.349 26.300 1.00 95.06 249 ILE A N 1
ATOM 1912 C CA . ILE A 1 249 ? 3.236 1.994 25.678 1.00 95.06 249 ILE A CA 1
ATOM 1913 C C . ILE A 1 249 ? 4.292 1.631 26.731 1.00 95.06 249 ILE A C 1
ATOM 1915 O O . ILE A 1 249 ? 5.015 0.650 26.556 1.00 95.06 249 ILE A O 1
ATOM 1919 N N . GLU A 1 250 ? 4.369 2.381 27.832 1.00 95.88 250 GLU A N 1
ATOM 1920 C CA . GLU A 1 250 ? 5.274 2.078 28.945 1.00 95.88 250 GLU A CA 1
ATOM 1921 C C . GLU A 1 250 ? 4.931 0.741 29.615 1.00 95.88 250 GLU A C 1
ATOM 1923 O O . GLU A 1 250 ? 5.831 -0.034 29.927 1.00 95.88 250 GLU A O 1
ATOM 1928 N N . MET A 1 251 ? 3.643 0.418 29.758 1.00 96.75 251 MET A N 1
ATOM 1929 C CA . MET A 1 251 ? 3.176 -0.868 30.281 1.00 96.75 251 MET A CA 1
ATOM 1930 C C . MET A 1 251 ? 3.556 -2.038 29.361 1.00 96.75 251 MET A C 1
ATOM 1932 O O . MET A 1 251 ? 3.927 -3.109 29.842 1.00 96.75 251 MET A O 1
ATOM 1936 N N . MET A 1 252 ? 3.489 -1.844 28.043 1.00 96.19 252 MET A N 1
ATOM 1937 C CA . MET A 1 252 ? 3.840 -2.876 27.065 1.00 96.19 252 MET A CA 1
ATOM 1938 C C . MET A 1 252 ? 5.355 -3.090 26.964 1.00 96.19 252 MET A C 1
ATOM 1940 O O . MET A 1 252 ? 5.821 -4.229 27.003 1.00 96.19 252 MET A O 1
ATOM 1944 N N . LEU A 1 253 ? 6.134 -2.011 26.842 1.00 94.88 253 LEU A N 1
ATOM 1945 C CA . LEU A 1 253 ? 7.571 -2.069 26.542 1.00 94.88 253 LEU A CA 1
ATOM 1946 C C . LEU A 1 253 ? 8.476 -2.000 27.780 1.00 94.88 253 LEU A C 1
ATOM 1948 O O . LEU A 1 253 ? 9.663 -2.312 27.683 1.00 94.88 253 LEU A O 1
ATOM 1952 N N . GLY A 1 254 ? 7.943 -1.587 28.931 1.00 94.19 254 GLY A N 1
ATOM 1953 C CA . GLY A 1 254 ? 8.696 -1.366 30.169 1.00 94.19 254 GLY A CA 1
ATOM 1954 C C . GLY A 1 254 ? 9.484 -0.051 30.210 1.00 94.19 254 GLY A C 1
ATOM 1955 O O . GLY A 1 254 ? 10.236 0.174 31.155 1.00 94.19 254 GLY A O 1
ATOM 1956 N N . PHE A 1 255 ? 9.347 0.812 29.199 1.00 93.62 255 PHE A N 1
ATOM 1957 C CA . PHE A 1 255 ? 9.957 2.141 29.157 1.00 93.62 255 PHE A CA 1
ATOM 1958 C C . PHE A 1 255 ? 9.033 3.143 28.448 1.00 93.62 255 PHE A C 1
ATOM 1960 O O . PHE A 1 255 ? 8.328 2.763 27.507 1.00 93.62 255 PHE A O 1
ATOM 1967 N N . PRO A 1 256 ? 9.030 4.427 28.853 1.00 92.50 256 PRO A N 1
ATOM 1968 C CA . PRO A 1 256 ? 8.194 5.436 28.217 1.00 92.50 256 PRO A CA 1
ATOM 1969 C C . PRO A 1 256 ? 8.668 5.732 26.784 1.00 92.50 256 PRO A C 1
ATOM 1971 O O . PRO A 1 256 ? 9.869 5.667 26.500 1.00 92.50 256 PRO A O 1
ATOM 1974 N N . PRO A 1 257 ? 7.760 6.112 25.865 1.00 93.69 257 PRO A N 1
ATOM 1975 C CA . PRO A 1 257 ? 8.131 6.420 24.488 1.00 93.69 257 PRO A CA 1
ATOM 1976 C C . PRO A 1 257 ? 9.162 7.563 24.434 1.00 93.69 257 PRO A C 1
ATOM 1978 O O . PRO A 1 257 ? 9.000 8.557 25.148 1.00 93.69 257 PRO A O 1
ATOM 1981 N N . PRO A 1 258 ? 10.201 7.488 23.579 1.00 94.31 258 PRO A N 1
ATOM 1982 C CA . PRO A 1 258 ? 11.194 8.555 23.456 1.00 94.31 258 PRO A CA 1
ATOM 1983 C C . PRO A 1 258 ? 10.571 9.904 23.069 1.00 94.31 258 PRO A C 1
ATOM 1985 O O . PRO A 1 258 ? 9.583 9.949 22.334 1.00 94.31 258 PRO A O 1
ATOM 1988 N N . LEU A 1 259 ? 11.194 11.013 23.490 1.00 93.69 259 LEU A N 1
ATOM 1989 C CA . LEU A 1 259 ? 10.693 12.381 23.266 1.00 93.69 259 LEU A CA 1
ATOM 1990 C C . LEU A 1 259 ? 10.354 12.664 21.793 1.00 93.69 259 LEU A C 1
ATOM 1992 O O . LEU A 1 259 ? 9.339 13.292 21.500 1.00 93.69 259 LEU A O 1
ATOM 1996 N N . PHE A 1 260 ? 11.183 12.165 20.872 1.00 94.44 260 PHE A N 1
ATOM 1997 C CA . PHE A 1 260 ? 10.951 12.284 19.434 1.00 94.44 260 PHE A CA 1
ATOM 1998 C C . PHE A 1 260 ? 9.559 11.768 19.040 1.00 94.44 260 PHE A C 1
ATOM 2000 O O . PHE A 1 260 ? 8.777 12.508 18.450 1.00 94.44 260 PHE A O 1
ATOM 2007 N N . PHE A 1 261 ? 9.203 10.548 19.453 1.00 94.06 261 PHE A N 1
ATOM 2008 C CA . PHE A 1 261 ? 7.901 9.951 19.149 1.00 94.06 261 PHE A CA 1
ATOM 2009 C C . PHE A 1 261 ? 6.750 10.677 19.842 1.00 94.06 261 PHE A C 1
ATOM 2011 O O . PHE A 1 261 ? 5.697 10.857 19.237 1.00 94.06 261 PHE A O 1
ATOM 2018 N N . GLN A 1 262 ? 6.958 11.170 21.066 1.00 93.94 262 GLN A N 1
ATOM 2019 C CA . GLN A 1 262 ? 5.941 11.957 21.765 1.00 93.94 262 GLN A CA 1
ATOM 2020 C C . GLN A 1 262 ? 5.577 13.237 20.998 1.00 93.94 262 GLN A C 1
ATOM 2022 O O . GLN A 1 262 ? 4.397 13.552 20.847 1.00 93.94 262 GLN A O 1
ATOM 2027 N N . ILE A 1 263 ? 6.579 13.964 20.490 1.00 95.94 263 ILE A N 1
ATOM 2028 C CA . ILE A 1 263 ? 6.370 15.172 19.679 1.00 95.94 263 ILE A CA 1
ATOM 2029 C C . ILE A 1 263 ? 5.761 14.800 18.324 1.00 95.94 263 ILE A C 1
ATOM 2031 O O . ILE A 1 263 ? 4.822 15.461 17.870 1.00 95.94 263 ILE A O 1
ATOM 2035 N N . CYS A 1 264 ? 6.263 13.731 17.698 1.00 95.44 264 CYS A N 1
ATOM 2036 C CA . CYS A 1 264 ? 5.768 13.267 16.412 1.00 95.44 264 CYS A CA 1
ATOM 2037 C C . CYS A 1 264 ? 4.281 12.933 16.470 1.00 95.44 264 CYS A C 1
ATOM 2039 O O . CYS A 1 264 ? 3.502 13.533 15.739 1.00 95.44 264 CYS A O 1
ATOM 2041 N N . TRP A 1 265 ? 3.871 12.042 17.370 1.00 94.81 265 TRP A N 1
ATOM 2042 C CA . TRP A 1 265 ? 2.480 11.612 17.457 1.00 94.81 265 TRP A CA 1
ATOM 2043 C C . TRP A 1 265 ? 1.549 12.745 17.869 1.00 94.81 265 TRP A C 1
ATOM 2045 O O . TRP A 1 265 ? 0.464 12.869 17.312 1.00 94.81 265 TRP A O 1
ATOM 2055 N N . ARG A 1 266 ? 1.981 13.609 18.795 1.00 94.56 266 ARG A N 1
ATOM 2056 C CA . ARG A 1 266 ? 1.128 14.681 19.312 1.00 94.56 266 ARG A CA 1
ATOM 2057 C C . ARG A 1 266 ? 0.920 15.821 18.321 1.00 94.56 266 ARG A C 1
ATOM 2059 O O . ARG A 1 266 ? -0.168 16.377 18.295 1.00 94.56 266 ARG A O 1
ATOM 2066 N N . PHE A 1 267 ? 1.942 16.207 17.558 1.00 95.06 267 PHE A N 1
ATOM 2067 C CA . PHE A 1 267 ? 1.887 17.434 16.755 1.00 95.06 267 PHE A CA 1
ATOM 2068 C C . PHE A 1 267 ? 2.239 17.215 15.288 1.00 95.06 267 PHE A C 1
ATOM 2070 O O . PHE A 1 267 ? 1.502 17.662 14.413 1.00 95.06 267 PHE A O 1
ATOM 2077 N N . ILE A 1 268 ? 3.342 16.519 15.004 1.00 95.38 268 ILE A N 1
ATOM 2078 C CA . ILE A 1 268 ? 3.874 16.431 13.637 1.00 95.38 268 ILE A CA 1
ATOM 2079 C C . ILE A 1 268 ? 2.996 15.531 12.762 1.00 95.38 268 ILE A C 1
ATOM 2081 O O . ILE A 1 268 ? 2.616 15.937 11.670 1.00 95.38 268 ILE A O 1
ATOM 2085 N N . SER A 1 269 ? 2.636 14.333 13.226 1.00 94.06 269 SER A N 1
ATOM 2086 C CA . SER A 1 269 ? 1.816 13.387 12.464 1.00 94.06 269 SER A CA 1
ATOM 2087 C C . SER A 1 269 ? 0.421 13.946 12.154 1.00 94.06 269 SER A C 1
ATOM 2089 O O . SER A 1 269 ? 0.061 13.933 10.977 1.00 94.06 269 SER A O 1
ATOM 2091 N N . PRO A 1 270 ? -0.340 14.515 13.118 1.00 93.81 270 PRO A N 1
ATOM 2092 C CA . PRO A 1 270 ? -1.609 15.173 12.807 1.00 93.81 270 PRO A CA 1
ATOM 2093 C C . PRO A 1 270 ? -1.450 16.321 11.802 1.00 93.81 270 PRO A C 1
ATOM 2095 O O . PRO A 1 270 ? -2.243 16.424 10.871 1.00 93.81 270 PRO A O 1
ATOM 2098 N N . ALA A 1 271 ? -0.406 17.148 11.942 1.00 94.31 271 ALA A N 1
ATOM 2099 C CA . ALA A 1 271 ? -0.153 18.259 11.027 1.00 94.31 271 ALA A CA 1
ATOM 2100 C C . ALA A 1 271 ? 0.189 17.788 9.604 1.00 94.31 271 ALA A C 1
ATOM 2102 O O . ALA A 1 271 ? -0.341 18.338 8.642 1.00 94.31 271 ALA A O 1
ATOM 2103 N N . ILE A 1 272 ? 1.028 16.756 9.455 1.00 93.25 272 ILE A N 1
ATOM 2104 C CA . ILE A 1 272 ? 1.378 16.179 8.148 1.00 93.25 272 ILE A CA 1
ATOM 2105 C C . ILE A 1 272 ? 0.154 15.528 7.502 1.00 93.25 272 ILE A C 1
ATOM 2107 O O . ILE A 1 272 ? -0.090 15.754 6.323 1.00 93.25 272 ILE A O 1
ATOM 2111 N N . ILE A 1 273 ? -0.643 14.757 8.247 1.00 93.31 273 ILE A N 1
ATOM 2112 C CA . ILE A 1 273 ? -1.849 14.113 7.700 1.00 93.31 273 ILE A CA 1
ATOM 2113 C C . ILE A 1 273 ? -2.878 15.169 7.278 1.00 93.31 273 ILE A C 1
ATOM 2115 O O . ILE A 1 273 ? -3.467 15.058 6.204 1.00 93.31 273 ILE A O 1
ATOM 2119 N N . PHE A 1 274 ? -3.053 16.230 8.070 1.00 92.94 274 PHE A N 1
ATOM 2120 C CA . PHE A 1 274 ? -3.907 17.354 7.692 1.00 92.94 274 PHE A CA 1
ATOM 2121 C C . PHE A 1 274 ? -3.377 18.092 6.454 1.00 92.94 274 PHE A C 1
ATOM 2123 O O . PHE A 1 274 ? -4.149 18.442 5.563 1.00 92.94 274 PHE A O 1
ATOM 2130 N N . PHE A 1 275 ? -2.059 18.280 6.349 1.00 92.25 275 PHE A N 1
ATOM 2131 C CA . PHE A 1 275 ? -1.429 18.828 5.148 1.00 92.25 275 PHE A CA 1
ATOM 2132 C C . PHE A 1 275 ? -1.684 17.945 3.918 1.00 92.25 275 PHE A C 1
ATOM 2134 O O . PHE A 1 275 ? -2.089 18.475 2.887 1.00 92.25 275 PHE A O 1
ATOM 2141 N N . ILE A 1 276 ? -1.532 16.619 4.029 1.00 92.06 276 ILE A N 1
ATOM 2142 C CA . ILE A 1 276 ? -1.847 15.667 2.949 1.00 92.06 276 ILE A CA 1
ATOM 2143 C C . ILE A 1 276 ? -3.320 15.786 2.547 1.00 92.06 276 ILE A C 1
ATOM 2145 O O . ILE A 1 276 ? -3.619 15.805 1.355 1.00 92.06 276 ILE A O 1
ATOM 2149 N N . LEU A 1 277 ? -4.243 15.920 3.506 1.00 91.56 277 LEU A N 1
ATOM 2150 C CA . LEU A 1 277 ? -5.670 16.098 3.221 1.00 91.56 277 LEU A CA 1
ATOM 2151 C C . LEU A 1 277 ? -5.923 17.356 2.384 1.00 91.56 277 LEU A C 1
ATOM 2153 O O . LEU A 1 277 ? -6.543 17.283 1.325 1.00 91.56 277 LEU A O 1
ATOM 2157 N N . VAL A 1 278 ? -5.412 18.502 2.842 1.00 91.50 278 VAL A N 1
ATOM 2158 C CA . VAL A 1 278 ? -5.550 19.782 2.133 1.00 91.50 278 VAL A CA 1
ATOM 2159 C C . VAL A 1 278 ? -4.906 19.701 0.750 1.00 91.50 278 VAL A C 1
ATOM 2161 O O . VAL A 1 278 ? -5.506 20.125 -0.236 1.00 91.50 278 VAL A O 1
ATOM 2164 N N . PHE A 1 279 ? -3.715 19.112 0.657 1.00 89.31 279 PHE A N 1
ATOM 2165 C CA . PHE A 1 279 ? -2.997 18.937 -0.599 1.00 89.31 279 PHE A CA 1
ATOM 2166 C C . PHE A 1 279 ? -3.772 18.062 -1.593 1.00 89.31 279 PHE A C 1
ATOM 2168 O O . PHE A 1 279 ? -3.924 18.450 -2.749 1.00 89.31 279 PHE A O 1
ATOM 2175 N N . THR A 1 280 ? -4.336 16.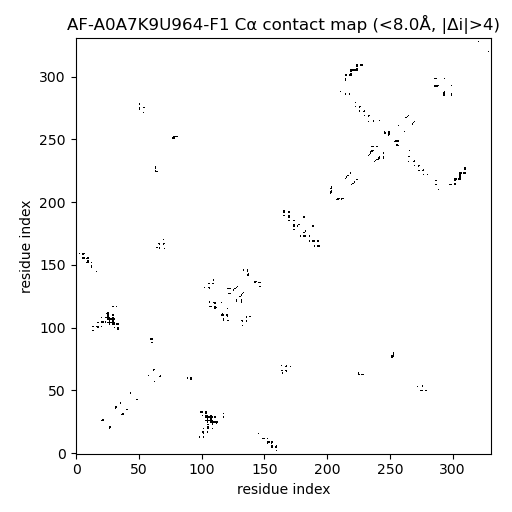941 -1.134 1.00 86.81 280 THR A N 1
ATOM 2176 C CA . THR A 1 280 ? -5.143 16.020 -1.955 1.00 86.81 280 THR A CA 1
ATOM 2177 C C . THR A 1 280 ? -6.404 16.707 -2.487 1.00 86.81 280 THR A C 1
ATOM 2179 O O . THR A 1 280 ? -6.785 16.500 -3.636 1.00 86.81 280 THR A O 1
ATOM 2182 N N . VAL A 1 281 ? -7.036 17.572 -1.684 1.00 88.31 281 VAL A N 1
ATOM 2183 C CA . VAL A 1 281 ? -8.202 18.363 -2.112 1.00 88.31 281 VAL A CA 1
ATOM 2184 C C . VAL A 1 281 ? -7.814 19.437 -3.133 1.00 88.31 281 VAL A C 1
ATOM 2186 O O . VAL A 1 281 ? -8.516 19.606 -4.125 1.00 88.31 281 VAL A O 1
ATOM 2189 N N . ILE A 1 282 ? -6.700 20.147 -2.929 1.00 88.00 282 ILE A N 1
ATOM 2190 C CA . ILE A 1 282 ? -6.238 21.202 -3.850 1.00 88.00 282 ILE A CA 1
ATOM 2191 C C . ILE A 1 282 ? -5.790 20.619 -5.196 1.00 88.00 282 ILE A C 1
ATOM 2193 O O . ILE A 1 282 ? -6.081 21.194 -6.242 1.00 88.00 282 ILE A O 1
ATOM 2197 N N . GLN A 1 283 ? -5.077 19.492 -5.179 1.00 84.56 283 GLN A N 1
ATOM 2198 C CA . GLN A 1 283 ? -4.573 18.827 -6.385 1.00 84.56 283 GLN A CA 1
ATOM 2199 C C . GLN A 1 283 ? -5.618 17.951 -7.078 1.00 84.56 283 GLN A C 1
ATOM 2201 O O . GLN A 1 283 ? -5.316 17.343 -8.106 1.00 84.56 283 GLN A O 1
ATOM 2206 N N . TYR A 1 284 ? -6.840 17.876 -6.545 1.00 86.50 284 TYR A N 1
ATOM 2207 C CA . TYR A 1 284 ? -7.894 17.078 -7.145 1.00 86.50 284 TYR A CA 1
ATOM 2208 C C . TYR A 1 284 ? -8.142 17.502 -8.595 1.00 86.50 284 TYR A C 1
ATOM 2210 O O . TYR A 1 284 ? -8.435 18.662 -8.900 1.00 86.50 284 TYR A O 1
ATOM 2218 N N . ARG A 1 285 ? -8.069 16.524 -9.496 1.00 85.31 285 ARG A N 1
ATOM 2219 C CA . ARG A 1 285 ? -8.454 16.670 -10.896 1.00 85.31 285 ARG A CA 1
ATOM 2220 C C . ARG A 1 285 ? -9.427 15.553 -11.254 1.00 85.31 285 ARG A C 1
ATOM 2222 O O . ARG A 1 285 ? -9.216 14.423 -10.814 1.00 85.31 285 ARG A O 1
ATOM 2229 N N . PRO A 1 286 ? -10.475 15.841 -12.046 1.00 85.62 286 PRO A N 1
ATOM 2230 C CA . PRO A 1 286 ? -11.335 14.801 -12.588 1.00 85.62 286 PRO A CA 1
ATOM 2231 C C . PRO A 1 286 ? -10.503 13.738 -13.303 1.00 85.62 286 PRO A C 1
ATOM 2233 O O . PRO A 1 286 ? -9.617 14.063 -14.097 1.00 85.62 286 PRO A O 1
ATOM 2236 N N . ILE A 1 287 ? -10.790 12.475 -13.009 1.00 88.12 287 ILE A N 1
ATOM 2237 C CA . ILE A 1 287 ? -10.071 11.361 -13.616 1.00 88.12 287 ILE A CA 1
ATOM 2238 C C . ILE A 1 287 ? -10.314 11.312 -15.131 1.00 88.12 287 ILE A C 1
ATOM 2240 O O . ILE A 1 287 ? -11.405 11.603 -15.631 1.00 88.12 287 ILE A O 1
ATOM 2244 N N . SER A 1 288 ? -9.280 10.923 -15.867 1.00 86.88 288 SER A N 1
ATOM 2245 C CA . SER A 1 288 ? -9.326 10.666 -17.306 1.00 86.88 288 SER A CA 1
ATOM 2246 C C . SER A 1 288 ? -8.457 9.453 -17.618 1.00 86.88 288 SER A C 1
ATOM 2248 O O . SER A 1 288 ? -7.533 9.135 -16.869 1.00 86.88 288 SER A O 1
ATOM 2250 N N . TYR A 1 289 ? -8.793 8.734 -18.682 1.00 86.56 289 TYR A N 1
ATOM 2251 C CA . TYR A 1 289 ? -8.014 7.597 -19.153 1.00 86.56 289 TYR A CA 1
ATOM 2252 C C . TYR A 1 289 ? -7.880 7.667 -20.671 1.00 86.56 289 TYR A C 1
ATOM 2254 O O . TYR A 1 289 ? -8.878 7.547 -21.383 1.00 86.56 289 TYR A O 1
ATOM 2262 N N . ASN A 1 290 ? -6.654 7.863 -21.161 1.00 84.75 290 ASN A N 1
ATOM 2263 C CA . ASN A 1 290 ? -6.382 8.217 -22.557 1.00 84.75 290 ASN A CA 1
ATOM 2264 C C . ASN A 1 290 ? -7.255 9.420 -22.975 1.00 84.75 290 ASN A C 1
ATOM 2266 O O . ASN A 1 290 ? -7.314 10.415 -22.256 1.00 84.75 290 ASN A O 1
ATOM 2270 N N . ASP A 1 291 ? -7.985 9.308 -24.084 1.00 85.50 291 ASP A N 1
ATOM 2271 C CA . ASP A 1 291 ? -8.901 10.347 -24.569 1.00 85.50 291 ASP A CA 1
ATOM 2272 C C . ASP A 1 291 ? -10.281 10.327 -23.880 1.00 85.50 291 ASP A C 1
ATOM 2274 O O . ASP A 1 291 ? -11.149 11.150 -24.177 1.00 85.50 291 ASP A O 1
ATOM 2278 N N . TYR A 1 292 ? -10.524 9.382 -22.965 1.00 88.44 292 TYR A N 1
ATOM 2279 C CA . TYR A 1 292 ? -11.800 9.256 -22.268 1.00 88.44 292 TYR A CA 1
ATOM 2280 C C . TYR A 1 292 ? -11.825 10.093 -20.987 1.00 88.44 292 TYR A C 1
ATOM 2282 O O . TYR A 1 292 ? -11.107 9.822 -20.019 1.00 88.44 292 TYR A O 1
ATOM 2290 N N . VAL A 1 293 ? -12.720 11.077 -20.953 1.00 91.75 293 VAL A N 1
ATOM 2291 C CA . VAL A 1 293 ? -13.028 11.860 -19.751 1.00 91.75 293 VAL A CA 1
ATOM 2292 C C . VAL A 1 293 ? -14.230 11.241 -19.052 1.00 91.75 293 VAL A C 1
ATOM 2294 O O . VAL A 1 293 ? -15.271 11.014 -19.673 1.00 91.75 293 VAL A O 1
ATOM 2297 N N . TYR A 1 294 ? -14.099 10.977 -17.752 1.00 92.75 294 TYR A N 1
ATOM 2298 C CA . TYR A 1 294 ? -15.175 10.338 -17.007 1.00 92.75 294 TYR A CA 1
ATOM 2299 C C . TYR A 1 294 ? -16.385 11.269 -16.886 1.00 92.75 294 TYR A C 1
ATOM 2301 O O . TYR A 1 294 ? -16.238 12.446 -16.544 1.00 92.75 294 TYR A O 1
ATOM 2309 N N . PRO A 1 295 ? -17.599 10.752 -17.127 1.00 94.19 295 PRO A N 1
ATOM 2310 C CA . PRO A 1 295 ? -18.813 11.534 -16.992 1.00 94.19 295 PRO A CA 1
ATOM 2311 C C . PRO A 1 295 ? -19.076 11.876 -15.522 1.00 94.19 295 PRO A C 1
ATOM 2313 O O . PRO A 1 295 ? -18.696 11.144 -14.606 1.00 94.19 295 PRO A O 1
ATOM 2316 N N . THR A 1 296 ? -19.807 12.965 -15.288 1.00 93.31 296 THR A N 1
ATOM 2317 C CA . THR A 1 296 ? -20.076 13.478 -13.937 1.00 93.31 296 THR A CA 1
ATOM 2318 C C . THR A 1 296 ? -20.746 12.449 -13.028 1.00 93.31 296 THR A C 1
ATOM 2320 O O . THR A 1 296 ? -20.404 12.376 -11.854 1.00 93.31 296 THR A O 1
ATOM 2323 N N . TRP A 1 297 ? -21.637 11.602 -13.557 1.00 95.00 297 TRP A N 1
ATOM 2324 C CA . TRP A 1 297 ? -22.276 10.549 -12.760 1.00 95.00 297 TRP A CA 1
ATOM 2325 C C . TRP A 1 297 ? -21.262 9.529 -12.218 1.00 95.00 297 TRP A C 1
ATOM 2327 O O . TRP A 1 297 ? -21.418 9.062 -11.093 1.00 95.00 297 TRP A O 1
ATOM 2337 N N . ALA A 1 298 ? -20.204 9.212 -12.974 1.00 93.38 298 ALA A N 1
ATOM 2338 C CA . ALA A 1 298 ? -19.170 8.273 -12.542 1.00 93.38 298 ALA A CA 1
ATOM 2339 C C . ALA A 1 298 ? -18.312 8.896 -11.437 1.00 93.38 298 ALA A C 1
ATOM 2341 O O . ALA A 1 298 ? -18.037 8.256 -10.427 1.00 93.38 298 ALA A O 1
ATOM 2342 N N . ILE A 1 299 ? -17.982 10.182 -11.583 1.00 91.62 299 ILE A N 1
ATOM 2343 C CA . ILE A 1 299 ? -17.303 10.967 -10.545 1.00 91.62 299 ILE A CA 1
ATOM 2344 C C . ILE A 1 299 ? -18.151 11.016 -9.264 1.00 91.62 299 ILE A C 1
ATOM 2346 O O . ILE A 1 299 ? -17.625 10.822 -8.170 1.00 91.62 299 ILE A O 1
ATOM 2350 N N . SER A 1 300 ? -19.469 11.219 -9.381 1.00 93.00 300 SER A N 1
ATOM 2351 C CA . SER A 1 300 ? -20.385 11.182 -8.235 1.00 93.00 300 SER A CA 1
ATOM 2352 C C . SER A 1 300 ? -20.379 9.821 -7.540 1.00 93.00 300 SER A C 1
ATOM 2354 O O . SER A 1 300 ? -20.321 9.780 -6.315 1.00 93.00 300 SER A O 1
ATOM 2356 N N . ILE A 1 301 ? -20.376 8.715 -8.293 1.00 93.06 301 ILE A N 1
ATOM 2357 C CA . ILE A 1 301 ? -20.217 7.370 -7.720 1.00 93.06 301 ILE A CA 1
ATOM 2358 C C . ILE A 1 301 ? -18.880 7.254 -6.982 1.00 93.06 301 ILE A C 1
ATOM 2360 O O . ILE A 1 301 ? -18.866 6.775 -5.853 1.00 93.06 301 ILE A O 1
ATOM 2364 N N . GLY A 1 302 ? -17.782 7.750 -7.558 1.00 91.44 302 GLY A N 1
ATOM 2365 C CA . GLY A 1 302 ? -16.474 7.779 -6.898 1.00 91.44 302 GLY A CA 1
ATOM 2366 C C . GLY A 1 302 ? -16.512 8.494 -5.542 1.00 91.44 302 GLY A C 1
ATOM 2367 O O . GLY A 1 302 ? -16.092 7.936 -4.529 1.00 91.44 302 GLY A O 1
ATOM 2368 N N . PHE A 1 303 ? -17.096 9.693 -5.476 1.00 90.94 303 PHE A N 1
ATOM 2369 C CA . PHE A 1 303 ? -17.257 10.405 -4.203 1.00 90.94 303 PHE A CA 1
ATOM 2370 C C . PHE A 1 303 ? -18.178 9.681 -3.218 1.00 90.94 303 PHE A C 1
ATOM 2372 O O . PHE A 1 303 ? -17.883 9.659 -2.025 1.00 90.94 303 PHE A O 1
ATOM 2379 N N . LEU A 1 304 ? -19.261 9.058 -3.686 1.00 92.31 304 LEU A N 1
ATOM 2380 C CA . LEU A 1 304 ? -20.125 8.242 -2.829 1.00 92.31 304 LEU A CA 1
ATOM 2381 C C . LEU A 1 304 ? -19.364 7.044 -2.248 1.00 92.31 304 LEU A C 1
ATOM 2383 O O . LEU A 1 304 ? -19.518 6.749 -1.065 1.00 92.31 304 LEU A O 1
ATOM 2387 N N . MET A 1 305 ? -18.496 6.400 -3.034 1.00 90.75 305 MET A N 1
ATOM 2388 C CA . MET A 1 305 ? -17.615 5.336 -2.547 1.00 90.75 305 MET A CA 1
ATOM 2389 C C . MET A 1 305 ? -16.657 5.855 -1.472 1.00 90.75 305 MET A C 1
ATOM 2391 O O . MET A 1 305 ? -16.564 5.249 -0.407 1.00 90.75 305 MET A O 1
ATOM 2395 N N . ALA A 1 306 ? -16.009 7.001 -1.698 1.00 89.38 306 ALA A N 1
ATOM 2396 C CA . ALA A 1 306 ? -15.118 7.618 -0.714 1.00 89.38 306 ALA A CA 1
ATOM 2397 C C . ALA A 1 306 ? -15.848 7.982 0.593 1.00 89.38 306 ALA A C 1
ATOM 2399 O O . ALA A 1 306 ? -15.339 7.750 1.687 1.00 89.38 306 ALA A O 1
ATOM 2400 N N . LEU A 1 307 ? -17.059 8.538 0.492 1.00 89.69 307 LEU A N 1
ATOM 2401 C CA . LEU A 1 307 ? -17.860 8.940 1.650 1.00 89.69 307 LEU A CA 1
ATOM 2402 C C . LEU A 1 307 ? -18.455 7.746 2.401 1.00 89.69 307 LEU A C 1
ATOM 2404 O O . LEU A 1 307 ? -18.674 7.852 3.605 1.00 89.69 307 LEU A O 1
ATOM 2408 N N . SER A 1 308 ? -18.690 6.617 1.725 1.00 92.31 308 SER A N 1
ATOM 2409 C CA . SER A 1 308 ? -19.314 5.431 2.326 1.00 92.31 308 SER A CA 1
ATOM 2410 C C . SER A 1 308 ? -18.534 4.868 3.516 1.00 92.31 308 SER A C 1
ATOM 2412 O O . SER A 1 308 ? -19.141 4.432 4.488 1.00 92.31 308 SER A O 1
ATOM 2414 N N . SER A 1 309 ? -17.201 4.928 3.490 1.00 90.56 309 SER A N 1
ATOM 2415 C CA . SER A 1 309 ? -16.357 4.494 4.609 1.00 90.56 309 SER A CA 1
ATOM 2416 C C . SER A 1 309 ? -16.257 5.557 5.705 1.00 90.56 309 SER A C 1
ATOM 2418 O O . SER A 1 309 ? -16.282 5.227 6.889 1.00 90.56 309 SER A O 1
ATOM 2420 N N . VAL A 1 310 ? -16.196 6.838 5.332 1.00 91.50 310 VAL A N 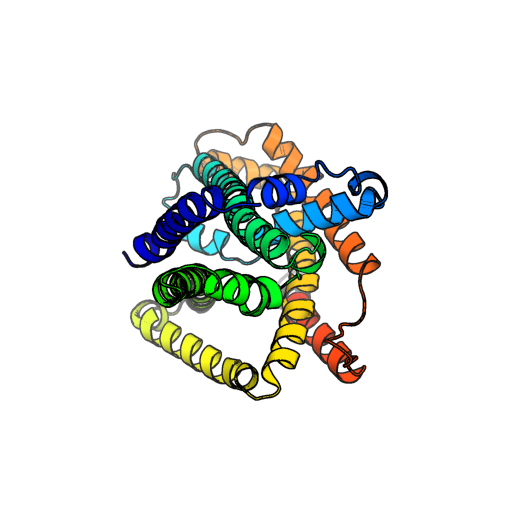1
ATOM 2421 C CA . VAL A 1 310 ? -16.067 7.954 6.284 1.00 91.50 310 VAL A CA 1
ATOM 2422 C C . VAL A 1 310 ? -17.350 8.150 7.093 1.00 91.50 310 VAL A C 1
ATOM 2424 O O . VAL A 1 310 ? -17.279 8.388 8.297 1.00 91.50 310 VAL A O 1
ATOM 2427 N N . ILE A 1 311 ? -18.523 8.025 6.464 1.00 93.00 311 ILE A N 1
ATOM 2428 C CA . ILE A 1 311 ? -19.825 8.280 7.100 1.00 93.00 311 ILE A CA 1
ATOM 2429 C C . ILE A 1 311 ? -20.168 7.260 8.197 1.00 93.00 311 ILE A C 1
ATOM 2431 O O . ILE A 1 311 ? -20.933 7.573 9.109 1.00 93.00 311 ILE A O 1
ATOM 2435 N N . CYS A 1 312 ? -19.553 6.074 8.175 1.00 91.88 312 CYS A N 1
ATOM 2436 C CA . CYS A 1 312 ? -19.694 5.082 9.240 1.00 91.88 312 CYS A CA 1
ATOM 2437 C C . CYS A 1 312 ? -19.263 5.629 10.610 1.00 91.88 312 CYS A C 1
ATOM 2439 O O . CYS A 1 312 ? -19.874 5.278 11.617 1.00 91.88 312 CYS A O 1
ATOM 2441 N N . ILE A 1 313 ? -18.266 6.524 10.656 1.00 91.81 313 ILE A N 1
ATOM 2442 C CA . ILE A 1 313 ? -17.767 7.122 11.903 1.00 91.81 313 ILE A CA 1
ATOM 2443 C C . ILE A 1 313 ? -18.856 7.961 12.600 1.00 91.81 313 ILE A C 1
ATOM 2445 O O . ILE A 1 313 ? -19.220 7.622 13.729 1.00 91.81 313 ILE A O 1
ATOM 2449 N N . PRO A 1 314 ? -19.419 9.024 11.982 1.00 92.00 314 PRO A N 1
ATOM 2450 C CA . PRO A 1 314 ? -20.464 9.815 12.623 1.00 92.00 314 PRO A CA 1
ATOM 2451 C C . PRO A 1 314 ? -21.753 9.019 12.843 1.00 92.00 314 PRO A C 1
ATOM 2453 O O . PRO A 1 314 ? -22.385 9.204 13.878 1.00 92.00 314 PRO A O 1
ATOM 2456 N N . ILE A 1 315 ? -22.133 8.108 11.935 1.00 93.19 315 ILE A N 1
ATOM 2457 C CA . ILE A 1 315 ? -23.323 7.261 12.126 1.00 93.19 315 ILE A CA 1
ATOM 2458 C C . ILE A 1 315 ? -23.187 6.424 13.402 1.00 93.19 315 ILE A C 1
ATOM 2460 O O . ILE A 1 315 ? -24.101 6.410 14.225 1.00 93.19 315 ILE A O 1
ATOM 2464 N N . TYR A 1 316 ? -22.047 5.754 13.592 1.00 90.31 316 TYR A N 1
ATOM 2465 C CA . TYR A 1 316 ? -21.824 4.920 14.771 1.00 90.31 316 TYR A CA 1
ATOM 2466 C C . TYR A 1 316 ? -21.707 5.756 16.051 1.00 90.31 316 TYR A C 1
ATOM 2468 O O . TYR A 1 316 ? -22.232 5.356 17.090 1.00 90.31 316 TYR A O 1
ATOM 2476 N N . ALA A 1 317 ? -21.086 6.939 15.976 1.00 88.81 317 ALA A N 1
ATOM 2477 C CA . ALA A 1 317 ? -21.023 7.878 17.094 1.00 88.81 317 ALA A CA 1
ATOM 2478 C C . ALA A 1 317 ? -22.426 8.321 17.544 1.00 88.81 317 ALA A C 1
ATOM 2480 O O . ALA A 1 317 ? -22.752 8.201 18.723 1.00 88.81 317 ALA A O 1
ATOM 2481 N N . ILE A 1 318 ? -23.284 8.749 16.608 1.00 90.50 318 ILE A N 1
ATOM 2482 C CA . ILE A 1 318 ? -24.676 9.135 16.897 1.00 90.50 318 ILE A CA 1
ATOM 2483 C C . ILE A 1 318 ? -25.445 7.949 17.478 1.00 90.50 318 ILE A C 1
ATOM 2485 O O . ILE A 1 318 ? -26.111 8.082 18.499 1.00 90.50 318 ILE A O 1
ATOM 2489 N N . TYR A 1 319 ? -25.323 6.771 16.866 1.00 90.94 319 TYR A N 1
ATOM 2490 C CA . TYR A 1 319 ? -25.992 5.565 17.340 1.00 90.94 319 TYR A CA 1
ATOM 2491 C C . TYR A 1 319 ? -25.602 5.195 18.778 1.00 90.94 319 TYR A C 1
ATOM 2493 O O . TYR A 1 319 ? -26.476 4.835 19.566 1.00 90.94 319 TYR A O 1
ATOM 2501 N N . LYS A 1 320 ? -24.316 5.295 19.140 1.00 87.81 320 LYS A N 1
ATOM 2502 C CA . LYS A 1 320 ? -23.851 5.039 20.510 1.00 87.81 320 LYS A CA 1
ATOM 2503 C C . LYS A 1 320 ? -24.395 6.068 21.494 1.00 87.81 320 LYS A C 1
ATOM 2505 O O . LYS A 1 320 ? -24.924 5.654 22.516 1.00 87.81 320 LYS A O 1
ATOM 2510 N N . VAL A 1 321 ? -24.341 7.356 21.155 1.00 87.06 321 VAL A N 1
ATOM 2511 C CA . VAL A 1 321 ? -24.876 8.443 21.995 1.00 87.06 321 VAL A CA 1
ATOM 2512 C C . VAL A 1 321 ? -26.385 8.300 22.213 1.00 87.06 321 VAL A C 1
ATOM 2514 O O . VAL A 1 321 ? -26.874 8.486 23.318 1.00 87.06 321 VAL A O 1
ATOM 2517 N N . CYS A 1 322 ? -27.147 7.920 21.185 1.00 87.00 322 CYS A N 1
ATOM 2518 C CA . CYS A 1 322 ? -28.591 7.713 21.322 1.00 87.00 322 CYS A CA 1
ATOM 2519 C C . CYS A 1 322 ? -28.964 6.479 22.159 1.00 87.00 322 CYS A C 1
ATOM 2521 O O . CYS A 1 322 ? -30.133 6.321 22.506 1.00 87.00 322 CYS A O 1
ATOM 2523 N N . ARG A 1 323 ? -28.015 5.572 22.420 1.00 85.62 323 ARG A N 1
ATOM 2524 C CA . ARG A 1 323 ? -28.259 4.294 23.104 1.00 85.62 323 ARG A CA 1
ATOM 2525 C C . ARG A 1 323 ? -27.570 4.195 24.467 1.00 85.62 323 ARG A C 1
ATOM 2527 O O . ARG A 1 323 ? -27.848 3.246 25.194 1.00 85.62 323 ARG A O 1
ATOM 2534 N N . SER A 1 324 ? -26.671 5.121 24.795 1.00 82.88 324 SER A N 1
ATOM 2535 C CA . SER A 1 324 ? -26.089 5.265 26.127 1.00 82.88 324 SER A CA 1
ATOM 2536 C C . SER A 1 324 ? -27.116 5.851 27.091 1.00 82.88 324 SER A C 1
ATOM 2538 O O . SER A 1 324 ? -27.805 6.813 26.761 1.00 82.88 324 SER A O 1
ATOM 2540 N N . GLU A 1 325 ? -27.215 5.266 28.281 1.00 72.56 325 GLU A N 1
ATOM 2541 C CA . GLU A 1 325 ? -28.015 5.812 29.375 1.00 72.56 325 GLU A CA 1
ATOM 2542 C C . GLU A 1 325 ? -27.201 6.921 30.060 1.00 72.56 325 GLU A C 1
ATOM 2544 O O . GLU A 1 325 ? -26.228 6.633 30.751 1.00 72.56 325 GLU A O 1
ATOM 2549 N N . GLY A 1 326 ? -27.571 8.179 29.819 1.00 68.25 326 GLY A N 1
ATOM 2550 C CA . GLY A 1 326 ? -26.942 9.374 30.388 1.00 68.25 326 GLY A CA 1
ATOM 2551 C C . GLY A 1 326 ? -27.707 10.631 29.968 1.00 68.25 326 GLY A C 1
ATOM 2552 O O . GLY A 1 326 ? -28.256 10.680 28.865 1.00 68.25 326 GLY A O 1
ATOM 2553 N N . ASP A 1 327 ? -27.779 11.639 30.841 1.00 65.75 327 ASP A N 1
ATOM 2554 C CA . ASP A 1 327 ? -28.524 12.880 30.571 1.00 65.75 327 ASP A CA 1
ATOM 2555 C C . ASP A 1 327 ? -27.674 13.906 29.790 1.00 65.75 327 ASP A C 1
ATOM 2557 O O . ASP A 1 327 ? -28.201 14.881 29.243 1.00 65.75 327 ASP A O 1
ATOM 2561 N N . THR A 1 328 ? -26.353 13.697 29.700 1.00 66.81 328 THR A N 1
ATOM 2562 C CA . THR A 1 328 ? -25.407 14.610 29.040 1.00 66.81 328 THR A CA 1
ATOM 2563 C C . THR A 1 328 ? -24.392 13.882 28.152 1.00 66.81 328 THR A C 1
ATOM 2565 O O . THR A 1 328 ? -24.076 12.726 28.368 1.00 66.81 328 THR A O 1
ATOM 2568 N N . LEU A 1 329 ? -23.821 14.581 27.160 1.00 59.38 329 LEU A N 1
ATOM 2569 C CA . LEU A 1 329 ? -22.761 14.059 26.267 1.00 59.38 329 LEU A CA 1
ATOM 2570 C C . LEU A 1 329 ? -21.421 13.752 26.976 1.00 59.38 329 LEU A C 1
ATOM 2572 O O . LEU A 1 329 ? -20.501 13.242 26.337 1.00 59.38 329 LEU A O 1
ATOM 2576 N N . LEU A 1 330 ? -21.278 14.157 28.242 1.00 56.81 330 LEU A N 1
ATOM 2577 C CA . LEU A 1 330 ? -20.083 13.965 29.071 1.00 56.81 330 LEU A CA 1
ATOM 2578 C C . LEU A 1 330 ? -20.202 12.758 30.014 1.00 56.81 330 LEU A C 1
ATOM 2580 O O . LEU A 1 330 ? -19.171 12.301 30.508 1.00 56.81 330 LEU A O 1
ATOM 2584 N N . GLU A 1 331 ? -21.428 12.301 30.274 1.00 45.97 331 GLU A N 1
ATOM 2585 C CA . GLU A 1 331 ? -21.763 11.121 31.082 1.00 45.97 331 GLU A CA 1
ATOM 2586 C C . GLU A 1 331 ? -21.885 9.878 30.195 1.00 45.97 331 GLU A C 1
ATOM 2588 O O . GLU A 1 331 ? -21.388 8.816 30.635 1.00 45.97 331 GLU A O 1
#

Radius of gyration: 22.94 Å; Cα contacts (8 Å, |Δi|>4): 253; chains: 1; bounding box: 54×46×60 Å

Nearest PDB structures (foldseek):
  8wfl-assembly1_A  TM=9.470E-01  e=7.451E-28  Homo sapiens
  8wfk-assembly1_A  TM=9.470E-01  e=1.991E-27  Homo sapiens
  8wfi-assembly1_A  TM=9.184E-01  e=2.002E-26  Homo sapiens
  6zpl-assembly1_B  TM=8.695E-01  e=7.529E-26  Homo sapiens
  7y7v-assembly1_A  TM=8.603E-01  e=1.262E-16  Homo sapiens

pLDDT: mean 89.17, std 8.82, range [45.97, 96.75]

Solvent-accessible surface area (backbone atoms only — not comparable to full-atom values): 18081 Å² total; per-residue (Å²): 114,68,63,60,51,35,64,48,50,40,54,55,45,49,48,56,46,29,61,52,16,66,74,37,69,38,7,66,61,14,37,43,55,72,74,49,78,74,67,66,74,79,76,55,59,66,69,54,59,53,41,52,51,54,46,50,56,49,62,72,70,38,78,64,72,47,36,64,59,48,61,52,70,74,48,62,74,68,47,63,57,69,62,50,54,52,52,52,53,51,49,52,53,51,49,52,54,51,50,48,46,29,54,26,10,38,45,9,23,40,16,54,76,72,74,48,60,49,76,80,59,58,54,73,70,68,50,25,70,72,44,44,46,54,54,42,35,63,76,40,87,68,27,71,59,55,48,51,48,51,53,51,33,54,50,28,53,51,50,50,54,48,53,42,53,52,47,30,54,46,48,54,53,48,64,73,66,62,43,70,69,51,65,78,38,45,70,59,52,46,50,50,54,50,52,52,51,49,63,71,44,50,64,50,74,43,97,64,5,67,60,52,46,53,47,43,65,61,23,45,49,58,59,26,40,42,53,51,40,41,51,50,45,47,40,50,40,65,68,69,22,47,72,53,53,40,50,52,46,19,70,33,65,75,47,69,70,55,69,68,56,54,50,34,61,67,48,49,49,48,50,51,40,49,48,42,44,54,45,54,62,71,68,60,67,86,64,66,56,89,93,45,69,66,54,68,70,57,54,49,50,27,52,51,49,15,44,59,67,50,52,51,55,61,53,50,52,52,54,50,62,77,68,51,90,58,97,49,101,87,100

Sequence (331 aa):
QVVYFTATFPYVVLTILFVRGITLEGALTGIMGAVGLGGKALTTPWAQVWGDAASQIFYSLGCAWGGLITMASYNKFHNNCYRDSIIISITNCATSVYAGFVIFSILGFMANHLGVDVSKVADHGPGLAFVAYPEALTLLPISPLWSILFFFMLILLGLGTQFCLLETLVTAIVDEVGNEWIIRRKTFVTLGVSVVGFLLGVPLTTQAGIYWLLLMDNYAASFSLVIISCIMCVAIMYIYGHRNYFKDIEMMLGFPPPLFFQICWRFISPAIIFFILVFTVIQYRPISYNDYVYPTWAISIGFLMALSSVICIPIYAIYKVCRSEGDTLLE

InterPro domains:
  IPR000175 Sodium:neurotransmitter symporter [PF00209] (1-323)
  IPR000175 Sodium:neurotransmitter symporter [PR00176] (2-19)
  IPR000175 Sodium:neurotransmitter symporter [PR00176] (86-106)
  IPR000175 Sodium:neurotransmitter symporter [PR00176] (140-159)
  IPR000175 Sodium:neurotransmitter symporter [PR00176] (222-242)
  IPR000175 Sodium:neurotransmitter symporter [PR00176] (262-282)
  IPR000175 Sodium:neurotransmitter symporter [PS50267] (1-326)
  IPR000175 Sodium:neurotransmitter symporter [PTHR11616] (2-328)
  IPR037272 Sodium:neurotransmitter symporter superfamily [SSF161070] (2-323)

Mean predicted aligned error: 5.88 Å

Organism: NCBI:txid176938